Protein AF-0000000086104935 (afdb_homodimer)

Solvent-accessible surface area (backbone atoms only — not comparable to full-atom values): 13312 Å² total; per-residue (Å²): 123,93,67,77,77,69,62,81,73,52,67,46,75,47,78,47,65,64,97,54,37,31,38,45,37,36,41,38,52,37,90,74,51,63,62,85,78,49,85,54,65,69,54,50,42,50,52,50,51,52,48,52,53,51,46,66,76,32,63,91,64,67,61,69,48,72,58,96,59,34,38,38,44,56,42,76,42,78,32,84,62,35,86,78,58,85,46,72,59,91,92,43,73,38,44,61,44,61,42,31,36,39,37,37,38,32,56,52,80,72,76,131,124,93,68,77,77,70,64,81,74,52,66,44,76,48,77,48,64,64,98,51,37,32,37,43,37,36,42,40,51,36,91,74,51,62,63,86,79,48,85,54,63,71,55,51,41,51,51,52,51,53,47,50,53,52,46,66,76,32,63,93,65,66,60,69,49,71,58,96,59,33,38,38,43,55,43,77,42,80,32,86,61,33,84,79,57,84,46,72,58,90,92,41,73,38,44,60,43,61,42,32,36,38,35,38,39,32,55,52,79,73,75,130

Radius of gyration: 19.93 Å; Cα contacts (8 Å, |Δi|>4): 350; chains: 2; bounding box: 60×55×34 Å

pLDDT: mean 86.96, std 13.62, range [34.56, 98.56]

Sequence (224 aa):
MPIKPFTVPLPETRFFHTSKDIYKFKFHYGKNFKLENIENRDYISKEIEDSVRAVMENQENLHPFSTLHFVIFPYKSKWDSASRLKFKHGQKYLVPFPYVFTIYIESKSLMPMPIKPFTVPLPETR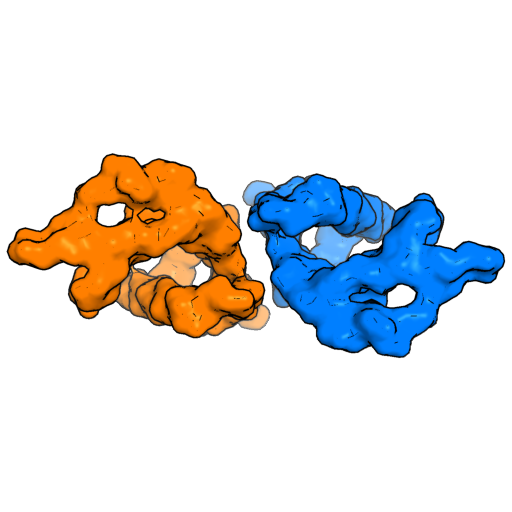FFHTSKDIYKFKFHYGKNFKLENIENRDYISKEIEDSVRAVMENQENLHPFSTLHFVIFPYKSKWDSASRLKFKHGQKYLVPFPYVFTIYIESKSLMP

Foldseek 3Di:
DPDPADPPPDWDWDWDDDPAEIAIEIEHEDPPDDCVPVPDSVVVRVQVVVVVVVCVVQVVPFDWDDDPFKIKHKDKDFDVCQVVDWDDDPPDTHRYDGIHMYIYIYTDPPDD/DPDPADPPPDWDWDWDDDPAEIAIEIEHEDPPDDCVPVPDSVVVRVQVVVVVVVCVVQVVPFDWDDDPFKIKHKDKAFDVCQVVDWDDDPPDTHRYDGIHMYIYIYTDPPDD

Structure (mmCIF, N/CA/C/O backbone):
data_AF-0000000086104935-model_v1
#
loop_
_entity.id
_entity.type
_entity.pdbx_description
1 polymer 'Uncharacterized protein'
#
loop_
_atom_site.group_PDB
_atom_site.id
_atom_site.type_symbol
_atom_site.label_atom_id
_atom_site.label_alt_id
_atom_site.label_comp_id
_atom_site.label_asym_id
_atom_site.label_entity_id
_atom_site.label_seq_id
_atom_site.pdbx_PDB_ins_code
_atom_site.Cartn_x
_atom_site.Cartn_y
_atom_site.Cartn_z
_atom_site.occupancy
_atom_site.B_iso_or_equiv
_atom_site.auth_seq_id
_atom_site.auth_comp_id
_atom_site.auth_asym_id
_atom_site.auth_atom_id
_atom_site.pdbx_PDB_model_num
ATOM 1 N N . MET A 1 1 ? 18.188 14.766 12.414 1 48.78 1 MET A N 1
ATOM 2 C CA . MET A 1 1 ? 18.297 15.625 11.242 1 48.78 1 MET A CA 1
ATOM 3 C C . MET A 1 1 ? 17.156 16.656 11.211 1 48.78 1 MET A C 1
ATOM 5 O O . MET A 1 1 ? 16.016 16.328 11.539 1 48.78 1 MET A O 1
ATOM 9 N N . PRO A 1 2 ? 17.594 17.875 11.484 1 50.84 2 PRO A N 1
ATOM 10 C CA . PRO A 1 2 ? 16.5 18.844 11.43 1 50.84 2 PRO A CA 1
ATOM 11 C C . PRO A 1 2 ? 15.719 18.781 10.117 1 50.84 2 PRO A C 1
ATOM 13 O O . PRO A 1 2 ? 16.312 18.875 9.039 1 50.84 2 PRO A O 1
ATOM 16 N N . ILE A 1 3 ? 14.703 18.094 10.023 1 67.5 3 ILE A N 1
ATOM 17 C CA . ILE A 1 3 ? 13.953 17.938 8.781 1 67.5 3 ILE A CA 1
ATOM 18 C C . ILE A 1 3 ? 13 19.109 8.602 1 67.5 3 ILE A C 1
ATOM 20 O O . ILE A 1 3 ? 12.344 19.531 9.555 1 67.5 3 ILE A O 1
ATOM 24 N N . LYS A 1 4 ? 13.312 20.062 7.586 1 78.62 4 LYS A N 1
ATOM 25 C CA . LYS A 1 4 ? 12.328 21.078 7.223 1 78.62 4 LYS A CA 1
ATOM 26 C C . LYS A 1 4 ? 10.906 20.547 7.355 1 78.62 4 LYS A C 1
ATOM 28 O O . LYS A 1 4 ? 10.641 19.391 7.035 1 78.62 4 LYS A O 1
ATOM 33 N N . PRO A 1 5 ? 10.125 21.438 7.895 1 81.12 5 PRO A N 1
ATOM 34 C CA . PRO A 1 5 ? 8.734 21 8.039 1 81.12 5 PRO A CA 1
ATOM 35 C C . PRO A 1 5 ? 8.102 20.594 6.715 1 81.12 5 PRO A C 1
ATOM 37 O O . PRO A 1 5 ? 8.398 21.188 5.676 1 81.12 5 PRO A O 1
ATOM 40 N N . PHE A 1 6 ? 7.242 19.656 6.809 1 83.25 6 PHE A N 1
ATOM 41 C CA . PHE A 1 6 ? 6.551 19.172 5.617 1 83.25 6 PHE A CA 1
ATOM 42 C C . PHE A 1 6 ? 5.465 20.156 5.191 1 83.25 6 PHE A C 1
ATOM 44 O O . PHE A 1 6 ? 4.941 20.906 6.02 1 83.25 6 PHE A O 1
ATOM 51 N N . THR A 1 7 ? 5.211 20.188 3.928 1 81.31 7 THR A N 1
ATOM 52 C CA . THR A 1 7 ? 4.18 21.062 3.387 1 81.31 7 THR A CA 1
ATOM 53 C C . THR A 1 7 ? 2.83 20.344 3.352 1 81.31 7 THR A C 1
ATOM 55 O O . THR A 1 7 ? 2.184 20.281 2.303 1 81.31 7 THR A O 1
ATOM 58 N N . VAL A 1 8 ? 2.371 19.734 4.332 1 80.31 8 VAL A N 1
ATOM 59 C CA . VAL A 1 8 ? 1.095 19.031 4.422 1 80.31 8 VAL A CA 1
ATOM 60 C C . VAL A 1 8 ? -0.044 19.984 4.07 1 80.31 8 VAL A C 1
ATOM 62 O O . VAL A 1 8 ? -0.076 21.125 4.543 1 80.31 8 VAL A O 1
ATOM 65 N N . PRO A 1 9 ? -0.917 19.594 3.152 1 81.75 9 PRO A N 1
ATOM 66 C CA . PRO A 1 9 ? -1.17 18.312 2.488 1 81.75 9 PRO A CA 1
ATOM 67 C C . PRO A 1 9 ? -0.779 18.328 1.013 1 81.75 9 PRO A C 1
ATOM 69 O O . PRO A 1 9 ? -1.495 17.766 0.176 1 81.75 9 PRO A O 1
ATOM 72 N N . LEU A 1 10 ? 0.194 19.031 0.681 1 86.44 10 LEU A N 1
ATOM 73 C CA . LEU A 1 10 ? 0.635 19.047 -0.709 1 86.44 10 LEU A CA 1
ATOM 74 C C . LEU A 1 10 ? 1.658 17.953 -0.966 1 86.44 10 LEU A C 1
ATOM 76 O O . LEU A 1 10 ? 2.549 17.719 -0.146 1 86.44 10 LEU A O 1
ATOM 80 N N . PRO A 1 11 ? 1.323 17.25 -2.105 1 90.94 11 PRO A N 1
ATOM 81 C CA . PRO A 1 11 ? 2.344 16.266 -2.441 1 90.94 11 PRO A CA 1
ATOM 82 C C . PRO A 1 11 ? 3.748 16.859 -2.514 1 90.94 11 PRO A C 1
ATOM 84 O O . PRO A 1 11 ? 3.912 18.016 -2.908 1 90.94 11 PRO A O 1
ATOM 87 N N . GLU A 1 12 ? 4.73 16.078 -2.078 1 93.19 12 GLU A N 1
ATOM 88 C CA . GLU A 1 12 ? 6.102 16.562 -2.107 1 93.19 12 GLU A CA 1
ATOM 89 C C . GLU A 1 12 ? 7.098 15.414 -2.227 1 93.19 12 GLU A C 1
ATOM 91 O O . GLU A 1 12 ? 6.77 14.266 -1.915 1 93.19 12 GLU A O 1
ATOM 96 N N . THR A 1 13 ? 8.234 15.758 -2.795 1 95.31 13 THR A N 1
ATOM 97 C CA . THR A 1 13 ? 9.383 14.859 -2.867 1 95.31 13 THR A CA 1
ATOM 98 C C . THR A 1 13 ? 10.516 15.352 -1.969 1 95.31 13 THR A C 1
ATOM 100 O O . THR A 1 13 ? 10.805 16.547 -1.931 1 95.31 13 THR A O 1
ATOM 103 N N . ARG A 1 14 ? 11.062 14.445 -1.157 1 94.19 14 ARG A N 1
ATOM 104 C CA . ARG A 1 14 ? 12.18 14.805 -0.289 1 94.19 14 ARG A CA 1
ATOM 105 C C . ARG A 1 14 ? 13.281 13.75 -0.34 1 94.19 14 ARG A C 1
ATOM 107 O O . ARG A 1 14 ? 13.008 12.578 -0.612 1 94.19 14 ARG A O 1
ATOM 114 N N . PHE A 1 15 ? 14.492 14.25 -0.056 1 93.44 15 PHE A N 1
ATOM 115 C CA . PHE A 1 15 ? 15.633 13.352 0.078 1 93.44 15 PHE A CA 1
ATOM 116 C C . PHE A 1 15 ? 16.078 13.266 1.531 1 93.44 15 PHE A C 1
ATOM 118 O O . PHE A 1 15 ? 16.172 14.281 2.221 1 93.44 15 PHE A O 1
ATOM 125 N N . PHE A 1 16 ? 16.25 12.047 1.983 1 93 16 PHE A N 1
ATOM 126 C CA . PHE A 1 16 ? 16.812 11.789 3.305 1 93 16 PHE A CA 1
ATOM 127 C C . PHE A 1 16 ? 18.109 11.008 3.197 1 93 16 PHE A C 1
ATOM 129 O O . PHE A 1 16 ? 18.297 10.211 2.271 1 93 16 PHE A O 1
ATOM 136 N N . HIS A 1 17 ? 18.953 11.305 4.039 1 90.88 17 HIS A N 1
ATOM 137 C CA . HIS A 1 17 ? 20.234 10.602 3.918 1 90.88 17 HIS A CA 1
ATOM 138 C C . HIS A 1 17 ? 20.688 10.039 5.262 1 90.88 17 HIS A C 1
ATOM 140 O O . HIS A 1 17 ? 20.312 10.562 6.316 1 90.88 17 HIS A O 1
ATOM 146 N N . THR A 1 18 ? 21.266 8.883 5.23 1 89.69 18 THR A N 1
ATOM 147 C CA . THR A 1 18 ? 22.047 8.367 6.348 1 89.69 18 THR A CA 1
ATOM 148 C C . THR A 1 18 ? 23.5 8.781 6.219 1 89.69 18 THR A C 1
ATOM 150 O O . THR A 1 18 ? 23.828 9.75 5.527 1 89.69 18 THR A O 1
ATOM 153 N N . SER A 1 19 ? 24.391 8.148 6.965 1 88.12 19 SER A N 1
ATOM 154 C CA . SER A 1 19 ? 25.812 8.43 6.871 1 88.12 19 SER A CA 1
ATOM 155 C C . SER A 1 19 ? 26.375 8.031 5.508 1 88.12 19 SER A C 1
ATOM 157 O O . SER A 1 19 ? 27.344 8.625 5.027 1 88.12 19 SER A O 1
ATOM 159 N N . LYS A 1 20 ? 25.734 7.137 4.844 1 91.38 20 LYS A N 1
ATOM 160 C CA . LYS A 1 20 ? 26.297 6.57 3.621 1 91.38 20 LYS A CA 1
ATOM 161 C C . LYS A 1 20 ? 25.312 6.672 2.461 1 91.38 20 LYS A C 1
ATOM 163 O O . LYS A 1 20 ? 25.719 6.906 1.318 1 91.38 20 LYS A O 1
ATOM 168 N N . ASP A 1 21 ? 24.047 6.633 2.732 1 94 21 ASP A N 1
ATOM 169 C CA . ASP A 1 21 ? 23.062 6.492 1.669 1 94 21 ASP A CA 1
ATOM 170 C C . ASP A 1 21 ? 22.141 7.703 1.617 1 94 21 ASP A C 1
ATOM 172 O O . ASP A 1 21 ? 21.953 8.398 2.619 1 94 21 ASP A O 1
ATOM 176 N N . ILE A 1 22 ? 21.672 7.941 0.388 1 94.88 22 ILE A N 1
ATOM 177 C CA . ILE A 1 22 ? 20.594 8.914 0.222 1 94.88 22 ILE A CA 1
ATOM 178 C C . ILE A 1 22 ? 19.328 8.211 -0.267 1 94.88 22 ILE A C 1
ATOM 180 O O . ILE A 1 22 ? 19.391 7.332 -1.127 1 94.88 22 ILE A O 1
ATOM 184 N N . TYR A 1 23 ? 18.219 8.625 0.351 1 96.19 23 TYR A N 1
ATOM 185 C CA . TYR A 1 23 ? 16.906 8.047 0.037 1 96.19 23 TYR A CA 1
ATOM 186 C C . TYR A 1 23 ? 15.977 9.094 -0.556 1 96.19 23 TYR A C 1
ATOM 188 O O . TYR A 1 23 ? 15.953 10.242 -0.1 1 96.19 23 TYR A O 1
ATOM 196 N N . LYS A 1 24 ? 15.25 8.695 -1.554 1 96.62 24 LYS A N 1
ATOM 197 C CA . LYS A 1 24 ? 14.219 9.531 -2.162 1 96.62 24 LYS A CA 1
ATOM 198 C C . LYS A 1 24 ? 12.828 9.117 -1.703 1 96.62 24 LYS A C 1
ATOM 200 O O . LYS A 1 24 ? 12.469 7.941 -1.785 1 96.62 24 LYS A O 1
ATOM 205 N N . PHE A 1 25 ? 12.086 10.156 -1.162 1 97.5 25 PHE A N 1
ATOM 206 C CA . PHE A 1 25 ? 10.719 9.914 -0.701 1 97.5 25 PHE A CA 1
ATOM 207 C C . PHE A 1 25 ? 9.734 10.82 -1.429 1 97.5 25 PHE A C 1
ATOM 209 O O . PHE A 1 25 ? 10.008 12 -1.634 1 97.5 25 PHE A O 1
ATOM 216 N N . LYS A 1 26 ? 8.609 10.203 -1.81 1 97.31 26 LYS A N 1
ATOM 217 C CA . LYS A 1 26 ? 7.441 10.945 -2.291 1 97.31 26 LYS A CA 1
ATOM 218 C C . LYS A 1 26 ? 6.277 10.828 -1.313 1 97.31 26 LYS A C 1
ATOM 220 O O . LYS A 1 26 ? 6.031 9.758 -0.752 1 97.31 26 LYS A O 1
ATOM 225 N N . PHE A 1 27 ? 5.582 11.984 -1.098 1 96.31 27 PHE A N 1
ATOM 226 C CA . PHE A 1 27 ? 4.48 12.039 -0.142 1 96.31 27 PHE A CA 1
ATOM 227 C C . PHE A 1 27 ? 3.176 12.406 -0.837 1 96.31 27 PHE A C 1
ATOM 229 O O . PHE A 1 27 ? 3.119 13.383 -1.581 1 96.31 27 PHE A O 1
ATOM 236 N N . HIS A 1 28 ? 2.143 11.578 -0.583 1 94.69 28 HIS A N 1
ATOM 237 C CA . HIS A 1 28 ? 0.791 11.828 -1.074 1 94.69 28 HIS A CA 1
ATOM 238 C C . HIS A 1 28 ? -0.22 11.82 0.068 1 94.69 28 HIS A C 1
ATOM 240 O O . HIS A 1 28 ? -0.227 10.906 0.894 1 94.69 28 HIS A O 1
ATOM 246 N N . TYR A 1 29 ? -1.003 12.82 0.067 1 90.25 29 TYR A N 1
ATOM 247 C CA . TYR A 1 29 ? -2.002 12.953 1.122 1 90.25 29 TYR A CA 1
ATOM 248 C C . TYR A 1 29 ? -3.398 12.656 0.59 1 90.25 29 TYR A C 1
ATOM 250 O O . TYR A 1 29 ? -3.744 13.062 -0.523 1 90.25 29 TYR A O 1
ATOM 258 N N . GLY A 1 30 ? -4.141 11.93 1.368 1 85 30 GLY A N 1
ATOM 259 C CA . GLY A 1 30 ? -5.5 11.578 0.991 1 85 30 GLY A CA 1
ATOM 260 C C . GLY A 1 30 ? -6.406 12.781 0.811 1 85 30 GLY A C 1
ATOM 261 O O . GLY A 1 30 ? -6.156 13.844 1.392 1 85 30 GLY A O 1
ATOM 262 N N . LYS A 1 31 ? -7.406 12.562 0.061 1 77.06 31 LYS A N 1
ATOM 263 C CA . LYS A 1 31 ? -8.344 13.641 -0.256 1 77.06 31 LYS A CA 1
ATOM 264 C C . LYS A 1 31 ? -9.016 14.172 1.005 1 77.06 31 LYS A C 1
ATOM 266 O O . LYS A 1 31 ? -9.359 15.352 1.078 1 77.06 31 LYS A O 1
ATOM 271 N N . ASN A 1 32 ? -9.086 13.297 1.972 1 70.69 32 ASN A N 1
ATOM 272 C CA . ASN A 1 32 ? -9.805 13.711 3.174 1 70.69 32 ASN A CA 1
ATOM 273 C C . ASN A 1 32 ? -8.852 14.273 4.23 1 70.69 32 ASN A C 1
ATOM 275 O O . ASN A 1 32 ? -9.227 14.406 5.395 1 70.69 32 ASN A O 1
ATOM 279 N N . PHE A 1 33 ? -7.672 14.461 3.686 1 72 33 PHE A N 1
ATOM 280 C CA . PHE A 1 33 ? -6.688 14.992 4.621 1 72 33 PHE A CA 1
ATOM 281 C C . PHE A 1 33 ? -7.055 16.406 5.059 1 72 33 PHE A C 1
ATOM 283 O O . PHE A 1 33 ? -7.18 17.297 4.227 1 72 33 PHE A O 1
ATOM 290 N N . LYS A 1 34 ? -7.695 16.578 6.266 1 66.88 34 LYS A N 1
ATOM 291 C CA . LYS A 1 34 ? -8.047 17.906 6.781 1 66.88 34 LYS A CA 1
ATOM 292 C C . LYS A 1 34 ? -7.078 18.328 7.883 1 66.88 34 LYS A C 1
ATOM 294 O O . LYS A 1 34 ? -6.949 17.656 8.898 1 66.88 34 LYS A O 1
ATOM 299 N N . LEU A 1 35 ? -6.32 19.359 7.621 1 64.69 35 LEU A N 1
ATOM 300 C CA . LEU A 1 35 ? -5.395 19.906 8.602 1 64.69 35 LEU A CA 1
ATOM 301 C C . LEU A 1 35 ? -6.145 20.656 9.695 1 64.69 35 LEU A C 1
ATOM 303 O O . LEU A 1 35 ? -5.621 20.828 10.805 1 64.69 35 LEU A O 1
ATOM 307 N N . GLU A 1 36 ? -7.34 21.109 9.297 1 61.47 36 GLU A N 1
ATOM 308 C CA . GLU A 1 36 ? -8.055 22 10.203 1 61.47 36 GLU A CA 1
ATOM 309 C C . GLU A 1 36 ? -8.258 21.344 11.57 1 61.47 36 GLU A C 1
ATOM 311 O O . GLU A 1 36 ? -8.344 22.031 12.586 1 61.47 36 GLU A O 1
ATOM 316 N N . ASN A 1 37 ? -8.289 20.078 11.484 1 58.62 37 ASN A N 1
ATOM 317 C CA . ASN A 1 37 ? -8.586 19.406 12.75 1 58.62 37 ASN A CA 1
ATOM 318 C C . ASN A 1 37 ? -7.309 19.078 13.523 1 58.62 37 ASN A C 1
ATOM 320 O O . ASN A 1 37 ? -7.367 18.484 14.602 1 58.62 37 ASN A O 1
ATOM 324 N N . ILE A 1 38 ? -6.27 19.5 12.891 1 59.03 38 ILE A N 1
ATOM 325 C CA . ILE A 1 38 ? -5.023 19.172 13.562 1 59.03 38 ILE A CA 1
ATOM 326 C C . ILE A 1 38 ? -4.469 20.406 14.266 1 59.03 38 ILE A C 1
ATOM 328 O O . ILE A 1 38 ? -4.109 21.391 13.617 1 59.03 38 ILE A O 1
ATOM 332 N N . GLU A 1 39 ? -4.734 20.516 15.469 1 60.59 39 GLU A N 1
ATOM 333 C CA . GLU A 1 39 ? -4.359 21.656 16.297 1 60.59 39 GLU A CA 1
ATOM 334 C C . GLU A 1 39 ? -2.857 21.922 16.234 1 60.59 39 GLU A C 1
ATOM 336 O O . GLU A 1 39 ? -2.422 23.078 16.219 1 60.59 39 GLU A O 1
ATOM 341 N N . ASN A 1 40 ? -2.066 20.828 16.234 1 65.81 40 ASN A N 1
ATOM 342 C CA . ASN A 1 40 ? -0.631 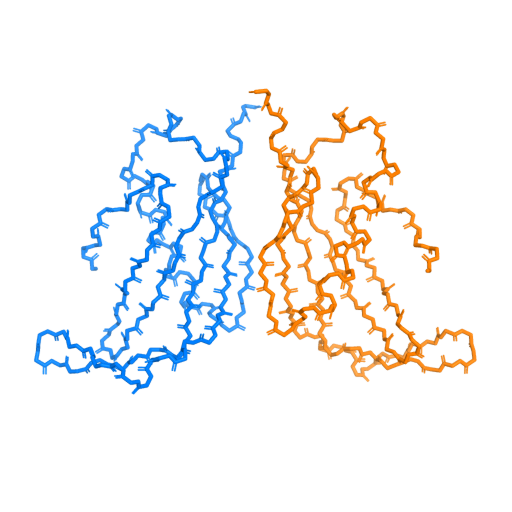21.047 16.391 1 65.81 40 ASN A CA 1
ATOM 343 C C . ASN A 1 40 ? 0.154 20.5 15.203 1 65.81 40 ASN A C 1
ATOM 345 O O . ASN A 1 40 ? 0.418 19.297 15.125 1 65.81 40 ASN A O 1
ATOM 349 N N . ARG A 1 41 ? 0.444 21.312 14.234 1 68.62 41 ARG A N 1
ATOM 350 C CA . ARG A 1 41 ? 1.181 21 13.023 1 68.62 41 ARG A CA 1
ATOM 351 C C . ARG A 1 41 ? 2.531 20.375 13.352 1 68.62 41 ARG A C 1
ATOM 353 O O . ARG A 1 41 ? 3.012 19.5 12.617 1 68.62 41 ARG A O 1
ATOM 360 N N . ASP A 1 42 ? 3.131 20.812 14.508 1 76.06 42 ASP A N 1
ATOM 361 C CA . ASP A 1 42 ? 4.426 20.266 14.891 1 76.06 42 ASP A CA 1
ATOM 362 C C . ASP A 1 42 ? 4.332 18.766 15.156 1 76.06 42 ASP A C 1
ATOM 364 O O . ASP A 1 42 ? 5.266 18.016 14.859 1 76.06 42 ASP A O 1
ATOM 368 N N . TYR A 1 43 ? 3.207 18.438 15.508 1 79.94 43 TYR A N 1
ATOM 369 C CA . TYR A 1 43 ? 3.025 17.016 15.805 1 79.94 43 TYR A CA 1
ATOM 370 C C . TYR A 1 43 ? 2.895 16.203 14.531 1 79.94 43 TYR A C 1
ATOM 372 O O . TYR A 1 43 ? 3.391 15.078 14.453 1 79.94 43 TYR A O 1
ATOM 380 N N . ILE A 1 44 ? 2.434 16.828 13.547 1 83.88 44 ILE A N 1
ATOM 381 C CA . ILE A 1 44 ? 2.227 16.141 12.281 1 83.88 44 ILE A CA 1
ATOM 382 C C . ILE A 1 44 ? 3.574 15.859 11.617 1 83.88 44 ILE A C 1
ATOM 384 O O . ILE A 1 44 ? 3.807 14.758 11.109 1 83.88 44 ILE A O 1
ATOM 388 N N . SER A 1 45 ? 4.379 16.859 11.695 1 86.06 45 SER A N 1
ATOM 389 C CA . SER A 1 45 ? 5.707 16.703 11.109 1 86.06 45 SER A CA 1
ATOM 390 C C . SER A 1 45 ? 6.477 15.57 11.781 1 86.06 45 SER A C 1
ATOM 392 O O . SER A 1 45 ? 7.16 14.789 11.117 1 86.06 45 SER A O 1
ATOM 394 N N . LYS A 1 46 ? 6.332 15.555 13.039 1 90 46 LYS A N 1
ATOM 395 C CA . LYS A 1 46 ? 7.016 14.5 13.789 1 90 46 LYS A CA 1
ATOM 396 C C . LYS A 1 46 ? 6.469 13.125 13.43 1 90 46 LYS A C 1
ATOM 398 O O . LYS A 1 46 ? 7.23 12.164 13.281 1 90 46 LYS A O 1
ATOM 403 N N . GLU A 1 47 ? 5.188 13.031 13.234 1 91.62 47 GLU A N 1
ATOM 404 C CA . GLU A 1 47 ? 4.566 11.766 12.844 1 91.62 47 GLU A CA 1
ATOM 405 C C . GLU A 1 47 ? 5.062 11.297 11.484 1 91.62 47 GLU A C 1
ATOM 407 O O . GLU A 1 47 ? 5.332 10.109 11.289 1 91.62 47 GLU A O 1
ATOM 412 N N . ILE A 1 48 ? 5.16 12.234 10.648 1 91.88 48 ILE A N 1
ATOM 413 C CA . ILE A 1 48 ? 5.598 11.906 9.297 1 91.88 48 ILE A CA 1
ATOM 414 C C . ILE A 1 48 ? 7.07 11.508 9.312 1 91.88 48 ILE A C 1
ATOM 416 O O . ILE A 1 48 ? 7.465 10.523 8.68 1 91.88 48 ILE A O 1
ATOM 420 N N . GLU A 1 49 ? 7.848 12.18 10.047 1 92.5 49 GLU A N 1
ATOM 421 C CA . GLU A 1 49 ? 9.266 11.844 10.188 1 92.5 49 GLU A CA 1
ATOM 422 C C . GLU A 1 49 ? 9.438 10.43 10.75 1 92.5 49 GLU A C 1
ATOM 424 O O . GLU A 1 49 ? 10.242 9.648 10.227 1 92.5 49 GLU A O 1
ATOM 429 N N . ASP A 1 50 ? 8.711 10.203 11.758 1 94.5 50 ASP A N 1
ATOM 430 C CA . ASP A 1 50 ? 8.773 8.867 12.352 1 94.5 50 ASP A CA 1
ATOM 431 C C . ASP A 1 50 ? 8.352 7.801 11.344 1 94.5 50 ASP A C 1
ATOM 433 O O . ASP A 1 50 ? 8.875 6.688 11.352 1 94.5 50 ASP A O 1
ATOM 437 N N . SER A 1 51 ? 7.383 8.156 10.57 1 96.38 51 SER A N 1
ATOM 438 C CA . SER A 1 51 ? 6.914 7.219 9.555 1 96.38 51 SER A CA 1
ATOM 439 C C . SER A 1 51 ? 7.992 6.945 8.516 1 96.38 51 SER A C 1
ATOM 441 O O . SER A 1 51 ? 8.156 5.809 8.062 1 96.38 51 SER A O 1
ATOM 443 N N . VAL A 1 52 ? 8.758 7.949 8.133 1 96.25 52 VAL A N 1
ATOM 444 C CA . VAL A 1 52 ? 9.867 7.789 7.199 1 96.25 52 VAL A CA 1
ATOM 445 C C . VAL A 1 52 ? 10.891 6.816 7.773 1 96.25 52 VAL A C 1
ATOM 447 O O . VAL A 1 52 ? 11.344 5.898 7.078 1 96.25 52 VAL A O 1
ATOM 450 N N . ARG A 1 53 ? 11.211 6.945 9.031 1 95.19 53 ARG A N 1
ATOM 451 C CA . ARG A 1 53 ? 12.172 6.062 9.688 1 95.19 53 ARG A CA 1
ATOM 452 C C . ARG A 1 53 ? 11.664 4.625 9.711 1 95.19 53 ARG A C 1
ATOM 454 O O . ARG A 1 53 ? 12.422 3.686 9.453 1 95.19 53 ARG A O 1
ATOM 461 N N . ALA A 1 54 ? 10.398 4.52 10 1 97 54 ALA A N 1
ATOM 462 C CA . ALA A 1 54 ? 9.797 3.186 10.047 1 97 54 ALA A CA 1
ATOM 463 C C . ALA A 1 54 ? 9.844 2.514 8.68 1 97 54 ALA A C 1
ATOM 465 O O . ALA A 1 54 ? 10.141 1.32 8.578 1 97 54 ALA A O 1
ATOM 466 N N . VAL A 1 55 ? 9.586 3.258 7.672 1 97.62 55 VAL A N 1
ATOM 467 C CA . VAL A 1 55 ? 9.586 2.725 6.312 1 97.62 55 VAL A CA 1
ATOM 468 C C . VAL A 1 55 ? 11 2.293 5.93 1 97.62 55 VAL A C 1
ATOM 470 O O . VAL A 1 55 ? 11.195 1.202 5.387 1 97.62 55 VAL A O 1
ATOM 473 N N . MET A 1 56 ? 11.969 3.07 6.219 1 95.31 56 MET A N 1
ATOM 474 C CA . MET A 1 56 ? 13.359 2.752 5.898 1 95.31 56 MET A CA 1
ATOM 475 C C . MET A 1 56 ? 13.812 1.497 6.633 1 95.31 56 MET A C 1
ATOM 477 O O . MET A 1 56 ? 14.5 0.648 6.062 1 95.31 56 MET A O 1
ATOM 481 N N . GLU A 1 57 ? 13.375 1.356 7.84 1 94.62 57 GLU A N 1
ATOM 482 C CA . GLU A 1 57 ? 13.781 0.216 8.656 1 94.62 57 GLU A CA 1
ATOM 483 C C . GLU A 1 57 ? 13.117 -1.07 8.172 1 94.62 57 GLU A C 1
ATOM 485 O O . GLU A 1 57 ? 13.648 -2.164 8.367 1 94.62 57 GLU A O 1
ATOM 490 N N . ASN A 1 58 ? 11.961 -0.885 7.555 1 95.88 58 ASN A N 1
ATOM 491 C CA . ASN A 1 58 ? 11.188 -2.055 7.152 1 95.88 58 ASN A CA 1
ATOM 492 C C . ASN A 1 58 ? 11.07 -2.156 5.637 1 95.88 58 ASN A C 1
ATOM 494 O O . ASN A 1 58 ? 10.078 -2.68 5.117 1 95.88 58 ASN A O 1
ATOM 498 N N . GLN A 1 59 ? 12 -1.684 4.945 1 95.12 59 GLN A N 1
ATOM 499 C CA . GLN A 1 59 ? 11.906 -1.49 3.502 1 95.12 59 GLN A CA 1
ATOM 500 C C . GLN A 1 59 ? 11.742 -2.822 2.777 1 95.12 59 GLN A C 1
ATOM 502 O O . GLN A 1 59 ? 11.227 -2.865 1.656 1 95.12 59 GLN A O 1
ATOM 507 N N . GLU A 1 60 ? 12.094 -3.936 3.383 1 93.75 60 GLU A N 1
ATOM 508 C CA . GLU A 1 60 ? 12 -5.238 2.727 1 93.75 60 GLU A CA 1
ATOM 509 C C . GLU A 1 60 ? 10.617 -5.852 2.908 1 93.75 60 GLU A C 1
ATOM 511 O O . GLU A 1 60 ? 10.297 -6.859 2.277 1 93.75 60 GLU A O 1
ATOM 516 N N . ASN A 1 61 ? 9.867 -5.266 3.822 1 94.31 61 ASN A N 1
ATOM 517 C CA . ASN A 1 61 ? 8.531 -5.758 4.133 1 94.31 61 ASN A CA 1
ATOM 518 C C . ASN A 1 61 ? 7.566 -4.617 4.449 1 94.31 61 ASN A C 1
ATOM 520 O O . ASN A 1 61 ? 7.148 -4.453 5.594 1 94.31 61 ASN A O 1
ATOM 524 N N . LEU A 1 62 ? 7.219 -3.979 3.391 1 96.69 62 LEU A N 1
ATOM 525 C CA . LEU A 1 62 ? 6.371 -2.805 3.584 1 96.69 62 LEU A CA 1
ATOM 526 C C . LEU A 1 62 ? 4.914 -3.213 3.785 1 96.69 62 LEU A C 1
ATOM 528 O O . LEU A 1 62 ? 4.395 -4.051 3.047 1 96.69 62 LEU A O 1
ATOM 532 N N . HIS A 1 63 ? 4.266 -2.686 4.742 1 96.56 63 HIS A N 1
ATOM 533 C CA . HIS A 1 63 ? 2.852 -2.832 5.059 1 96.56 63 HIS A CA 1
ATOM 534 C C . HIS A 1 63 ? 2.287 -1.548 5.66 1 96.56 63 HIS A C 1
ATOM 536 O O . HIS A 1 63 ? 3.037 -0.712 6.164 1 96.56 63 HIS A O 1
ATOM 542 N N . PRO A 1 64 ? 1.002 -1.395 5.543 1 96.69 64 PRO A N 1
ATOM 543 C CA . PRO A 1 64 ? 0.438 -0.196 6.168 1 96.69 64 PRO A CA 1
ATOM 544 C C . PRO A 1 64 ? 0.633 -0.173 7.68 1 96.69 64 PRO A C 1
ATOM 546 O O . PRO A 1 64 ? 0.707 -1.23 8.312 1 96.69 64 PRO A O 1
ATOM 549 N N . PHE A 1 65 ? 0.712 1.034 8.227 1 96.69 65 PHE A N 1
ATOM 550 C CA . PHE A 1 65 ? 0.75 1.196 9.672 1 96.69 65 PHE A CA 1
ATOM 551 C C . PHE A 1 65 ? 0.089 2.506 10.086 1 96.69 65 PHE A C 1
ATOM 553 O O . PHE A 1 65 ? -0.182 3.365 9.25 1 96.69 65 PHE A O 1
ATOM 560 N N . SER A 1 66 ? -0.188 2.572 11.43 1 93.56 66 SER A N 1
ATOM 561 C CA . SER A 1 66 ? -0.914 3.746 11.906 1 93.56 66 SER A CA 1
ATOM 562 C C . SER A 1 66 ? -0.039 4.613 12.805 1 93.56 66 SER A C 1
ATOM 564 O O . SER A 1 66 ? 0.868 4.109 13.469 1 93.56 66 SER A O 1
ATOM 566 N N . THR A 1 67 ? -0.194 5.855 12.688 1 92.88 67 THR A N 1
ATOM 567 C CA . THR A 1 67 ? 0.269 6.812 13.688 1 92.88 67 THR A CA 1
ATOM 568 C C . THR A 1 67 ? -0.893 7.305 14.547 1 92.88 67 THR A C 1
ATOM 570 O O . THR A 1 67 ? -1.964 6.691 14.555 1 92.88 67 THR A O 1
ATOM 573 N N . LEU A 1 68 ? -0.665 8.281 15.359 1 88.31 68 LEU A N 1
ATOM 574 C CA . LEU A 1 68 ? -1.744 8.82 16.188 1 88.31 68 LEU A CA 1
ATOM 575 C C . LEU A 1 68 ? -2.877 9.359 15.312 1 88.31 68 LEU A C 1
ATOM 577 O O . LEU A 1 68 ? -4.047 9.062 15.562 1 88.31 68 LEU A O 1
ATOM 581 N N . HIS A 1 69 ? -2.617 10.008 14.133 1 87.62 69 HIS A N 1
ATOM 582 C CA . HIS A 1 69 ? -3.645 10.719 13.383 1 87.62 69 HIS A CA 1
ATOM 583 C C . HIS A 1 69 ? -3.768 10.172 11.969 1 87.62 69 HIS A C 1
ATOM 585 O O . HIS A 1 69 ? -4.707 10.508 11.242 1 87.62 69 HIS A O 1
ATOM 591 N N . PHE A 1 70 ? -2.77 9.211 11.594 1 89.56 70 PHE A N 1
ATOM 592 C CA . PHE A 1 70 ? -2.748 8.852 10.188 1 89.56 70 PHE A CA 1
ATOM 593 C C . PHE A 1 70 ? -2.633 7.34 10.016 1 89.56 70 PHE A C 1
ATOM 595 O O . PHE A 1 70 ? -2.166 6.645 10.914 1 89.56 70 PHE A O 1
ATOM 602 N N . VAL A 1 71 ? -3.096 6.926 8.875 1 92.94 71 VAL A N 1
ATOM 603 C CA . VAL A 1 71 ? -2.729 5.629 8.32 1 92.94 71 VAL A CA 1
ATOM 604 C C . VAL A 1 71 ? -1.741 5.812 7.176 1 92.94 71 VAL A C 1
ATOM 606 O O . VAL A 1 71 ? -1.984 6.605 6.262 1 92.94 71 VAL A O 1
ATOM 609 N N . ILE A 1 72 ? -0.664 5.102 7.258 1 96.12 72 ILE A N 1
ATOM 610 C CA . ILE A 1 72 ? 0.434 5.25 6.309 1 96.12 72 ILE A CA 1
ATOM 611 C C . ILE A 1 72 ? 0.487 4.031 5.391 1 96.12 72 ILE A C 1
ATOM 613 O O . ILE A 1 72 ? 0.516 2.893 5.859 1 96.12 72 ILE A O 1
ATOM 617 N N . PHE A 1 73 ? 0.507 4.246 4.07 1 98 73 PHE A N 1
ATOM 618 C CA . PHE A 1 73 ? 0.654 3.203 3.059 1 98 73 PHE A CA 1
ATOM 619 C C . PHE A 1 73 ? 1.945 3.391 2.271 1 98 73 PHE A C 1
ATOM 621 O O . PHE A 1 73 ? 1.979 4.141 1.293 1 98 73 PHE A O 1
ATOM 628 N N . PRO A 1 74 ? 2.936 2.662 2.594 1 98.56 74 PRO A N 1
ATOM 629 C CA . PRO A 1 74 ? 4.223 2.828 1.918 1 98.56 74 PRO A CA 1
ATOM 630 C C . PRO A 1 74 ? 4.391 1.889 0.725 1 98.56 74 PRO A C 1
ATOM 632 O O . PRO A 1 74 ? 3.939 0.741 0.771 1 98.56 74 PRO A O 1
ATOM 635 N N . TYR A 1 75 ? 5.023 2.404 -0.247 1 98.31 75 TYR A N 1
ATOM 636 C CA . TYR A 1 75 ? 5.395 1.645 -1.436 1 98.31 75 TYR A CA 1
ATOM 637 C C . TYR A 1 75 ? 6.852 1.888 -1.808 1 98.31 75 TYR A C 1
ATOM 639 O O . TYR A 1 75 ? 7.465 2.855 -1.348 1 98.31 75 TYR A O 1
ATOM 647 N N . LYS A 1 76 ? 7.348 0.963 -2.533 1 97.12 76 LYS A N 1
ATOM 648 C CA . LYS A 1 76 ? 8.734 1.008 -2.986 1 97.12 76 LYS A CA 1
ATOM 649 C C . LYS A 1 76 ? 8.836 0.682 -4.473 1 97.12 76 LYS A C 1
ATOM 651 O O . LYS A 1 76 ? 8.25 -0.298 -4.941 1 97.12 76 LYS A O 1
ATOM 656 N N . SER A 1 77 ? 9.516 1.532 -5.246 1 95.94 77 SER A N 1
ATOM 657 C CA . SER A 1 77 ? 9.727 1.3 -6.668 1 95.94 77 SER A CA 1
ATOM 658 C C . SER A 1 77 ? 11.164 1.602 -7.07 1 95.94 77 SER A C 1
ATOM 660 O O . SER A 1 77 ? 11.875 2.324 -6.367 1 95.94 77 SER A O 1
ATOM 662 N N . LYS A 1 78 ? 11.57 1.047 -8.148 1 95.88 78 LYS A N 1
ATOM 663 C CA . LYS A 1 78 ? 12.938 1.262 -8.617 1 95.88 78 LYS A CA 1
ATOM 664 C C . LYS A 1 78 ? 13.188 2.732 -8.938 1 95.88 78 LYS A C 1
ATOM 666 O O . LYS A 1 78 ? 12.32 3.396 -9.523 1 95.88 78 LYS A O 1
ATOM 671 N N . TRP A 1 79 ? 14.32 3.201 -8.562 1 96.5 79 TRP A N 1
ATOM 672 C CA . TRP A 1 79 ? 14.805 4.527 -8.922 1 96.5 79 TRP A CA 1
ATOM 673 C C . TRP A 1 79 ? 15.742 4.453 -10.125 1 96.5 79 TRP A C 1
ATOM 675 O O . TRP A 1 79 ? 16.953 4.34 -9.969 1 96.5 79 TRP A O 1
ATOM 685 N N . ASP A 1 80 ? 15.297 4.633 -11.352 1 93.62 80 ASP A N 1
ATOM 686 C CA . ASP A 1 80 ? 16.016 4.328 -12.586 1 93.62 80 ASP A CA 1
ATOM 687 C C . ASP A 1 80 ? 17.188 5.285 -12.789 1 93.62 80 ASP A C 1
ATOM 689 O O . ASP A 1 80 ? 18.234 4.891 -13.312 1 93.62 80 ASP A O 1
ATOM 693 N N . SER A 1 81 ? 16.984 6.445 -12.359 1 93.5 81 SER A N 1
ATOM 694 C CA . SER A 1 81 ? 18.016 7.441 -12.648 1 93.5 81 SER A CA 1
ATOM 695 C C . SER A 1 81 ? 19.047 7.516 -11.523 1 93.5 81 SER A C 1
ATOM 697 O O . SER A 1 81 ? 19.969 8.328 -11.57 1 93.5 81 SER A O 1
ATOM 699 N N . ALA A 1 82 ? 18.906 6.652 -10.547 1 93.75 82 ALA A N 1
ATOM 700 C CA . ALA A 1 82 ? 19.703 6.766 -9.336 1 93.75 82 ALA A CA 1
ATOM 701 C C . ALA A 1 82 ? 21.203 6.68 -9.664 1 93.75 82 ALA A C 1
ATOM 703 O O . ALA A 1 82 ? 22 7.461 -9.148 1 93.75 82 ALA A O 1
ATOM 704 N N . SER A 1 83 ? 21.516 5.785 -10.57 1 89 83 SER A N 1
ATOM 705 C CA . SER A 1 83 ? 22.938 5.512 -10.844 1 89 83 SER A CA 1
ATOM 706 C C . SER A 1 83 ? 23.578 6.656 -11.617 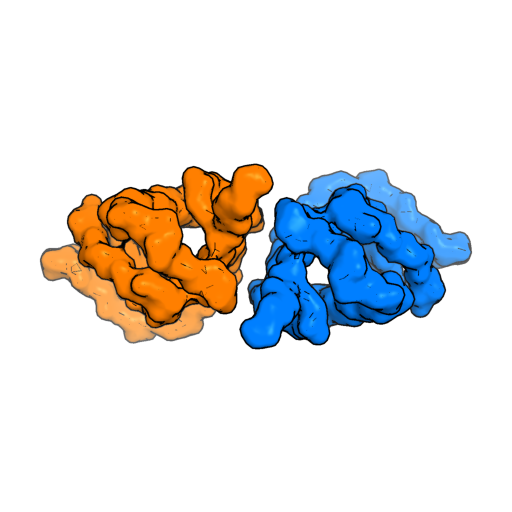1 89 83 SER A C 1
ATOM 708 O O . SER A 1 83 ? 24.797 6.754 -11.695 1 89 83 SER A O 1
ATOM 710 N N . ARG A 1 84 ? 22.797 7.496 -12.18 1 93.38 84 ARG A N 1
ATOM 711 C CA . ARG A 1 84 ? 23.312 8.594 -12.992 1 93.38 84 ARG A CA 1
ATOM 712 C C . ARG A 1 84 ? 23.453 9.867 -12.164 1 93.38 84 ARG A C 1
ATOM 714 O O . ARG A 1 84 ? 23.953 10.883 -12.656 1 93.38 84 ARG A O 1
ATOM 721 N N . LEU A 1 85 ? 22.984 9.867 -10.969 1 91.25 85 LEU A N 1
ATOM 722 C CA . LEU A 1 85 ? 22.984 11.07 -10.133 1 91.25 85 LEU A CA 1
ATOM 723 C C . LEU A 1 85 ? 24.062 10.984 -9.062 1 91.25 85 LEU A C 1
ATOM 725 O O . LEU A 1 85 ? 24.422 9.891 -8.625 1 91.25 85 LEU A O 1
ATOM 729 N N . LYS A 1 86 ? 24.672 12.156 -8.852 1 91.81 86 LYS A N 1
ATOM 730 C CA . LYS A 1 86 ? 25.641 12.273 -7.77 1 91.81 86 LYS A CA 1
ATOM 731 C C . LYS A 1 86 ? 25.125 13.18 -6.656 1 91.81 86 LYS A C 1
ATOM 733 O O . LYS A 1 86 ? 24.516 14.227 -6.926 1 91.81 86 LYS A O 1
ATOM 738 N N . PHE A 1 87 ? 25.281 12.594 -5.441 1 91.69 87 PHE A N 1
ATOM 739 C CA . PHE A 1 87 ? 24.828 13.359 -4.285 1 91.69 87 PHE A CA 1
ATOM 740 C C . PHE A 1 87 ? 25.984 13.586 -3.307 1 91.69 87 PHE A C 1
ATOM 742 O O . PHE A 1 87 ? 26.797 12.688 -3.078 1 91.69 87 PHE A O 1
ATOM 749 N N . LYS A 1 88 ? 26.016 14.812 -2.842 1 90.75 88 LYS A N 1
ATOM 750 C CA . LYS A 1 88 ? 27.047 15.172 -1.876 1 90.75 88 LYS A CA 1
ATOM 751 C C . LYS A 1 88 ? 26.453 15.82 -0.636 1 90.75 88 LYS A C 1
ATOM 753 O O . LYS A 1 88 ? 25.453 16.547 -0.733 1 90.75 88 LYS A O 1
ATOM 758 N N . HIS A 1 89 ? 26.875 15.406 0.506 1 88.31 89 HIS A N 1
ATOM 759 C CA . HIS A 1 89 ? 26.609 16.094 1.768 1 88.31 89 HIS A CA 1
ATOM 760 C C . HIS A 1 89 ? 27.906 16.484 2.461 1 88.31 89 HIS A C 1
ATOM 762 O O . HIS A 1 89 ? 28.625 15.625 2.969 1 88.31 89 HIS A O 1
ATOM 768 N N . GLY A 1 90 ? 28.156 17.812 2.557 1 88.06 90 GLY A N 1
ATOM 769 C CA . GLY A 1 90 ? 29.469 18.25 2.99 1 88.06 90 GLY A CA 1
ATOM 770 C C . GLY A 1 90 ? 30.578 17.781 2.076 1 88.06 90 GLY A C 1
ATOM 771 O O . GLY A 1 90 ? 30.562 18.047 0.873 1 88.06 90 GLY A O 1
ATOM 772 N N . GLN A 1 91 ? 31.547 17 2.648 1 89.5 91 GLN A N 1
ATOM 773 C CA . GLN A 1 91 ? 32.719 16.531 1.897 1 89.5 91 GLN A CA 1
ATOM 774 C C . GLN A 1 91 ? 32.531 15.07 1.503 1 89.5 91 GLN A C 1
ATOM 776 O O . GLN A 1 91 ? 33.406 14.508 0.83 1 89.5 91 GLN A O 1
ATOM 781 N N . LYS A 1 92 ? 31.453 14.562 1.869 1 91.81 92 LYS A N 1
ATOM 782 C CA . LYS A 1 92 ? 31.25 13.133 1.641 1 91.81 92 LYS A CA 1
ATOM 783 C C . LYS A 1 92 ? 30.234 12.891 0.534 1 91.81 92 LYS A C 1
ATOM 785 O O . LYS A 1 92 ? 29.203 13.555 0.475 1 91.81 92 LYS A O 1
ATOM 790 N N . TYR A 1 93 ? 30.609 12.016 -0.37 1 93.12 93 TYR A N 1
ATOM 791 C CA . TYR A 1 93 ? 29.672 11.57 -1.396 1 93.12 93 TYR A CA 1
ATOM 792 C C . TYR A 1 93 ? 28.75 10.484 -0.856 1 93.12 93 TYR A C 1
ATOM 794 O O . TYR A 1 93 ? 29.188 9.602 -0.113 1 93.12 93 TYR A O 1
ATOM 802 N N . LEU A 1 94 ? 27.453 10.617 -1.199 1 94.12 94 LEU A N 1
ATOM 803 C CA . LEU A 1 94 ? 26.453 9.656 -0.757 1 94.12 94 LEU A CA 1
ATOM 804 C C . LEU A 1 94 ? 26.047 8.727 -1.899 1 94.12 94 LEU A C 1
ATOM 806 O O . LEU A 1 94 ? 26.109 9.117 -3.068 1 94.12 94 LEU A O 1
ATOM 810 N N . VAL A 1 95 ? 25.703 7.555 -1.56 1 94.81 95 VAL A N 1
ATOM 811 C CA . VAL A 1 95 ? 25.266 6.555 -2.529 1 94.81 95 VAL A CA 1
ATOM 812 C C . VAL A 1 95 ? 23.75 6.547 -2.619 1 94.81 95 VAL A C 1
ATOM 814 O O . VAL A 1 95 ? 23.062 6.359 -1.611 1 94.81 95 VAL A O 1
ATOM 817 N N . PRO A 1 96 ? 23.203 6.73 -3.805 1 96 96 PRO A N 1
ATOM 818 C CA . PRO A 1 96 ? 21.734 6.684 -3.936 1 96 96 PRO A CA 1
ATOM 819 C C . PRO A 1 96 ? 21.172 5.289 -3.697 1 96 96 PRO A C 1
ATOM 821 O O . PRO A 1 96 ? 21.688 4.305 -4.234 1 96 96 PRO A O 1
ATOM 824 N N . PHE A 1 97 ? 20.234 5.219 -2.744 1 96.06 97 PHE A N 1
ATOM 825 C CA . PHE A 1 97 ? 19.438 4 -2.631 1 96.06 97 PHE A CA 1
ATOM 826 C C . PHE A 1 97 ? 18.719 3.697 -3.941 1 96.06 97 PHE A C 1
ATOM 828 O O . PHE A 1 97 ? 18.188 4.602 -4.586 1 96.06 97 PHE A O 1
ATOM 835 N N . PRO A 1 98 ? 18.672 2.488 -4.352 1 95.94 98 PRO A N 1
ATOM 836 C CA . PRO A 1 98 ? 18.219 2.191 -5.711 1 95.94 98 PRO A CA 1
ATOM 837 C C . PRO A 1 98 ? 16.703 2.182 -5.836 1 95.94 98 PRO A C 1
ATOM 839 O O . PRO A 1 98 ? 16.156 1.887 -6.906 1 95.94 98 PRO A O 1
ATOM 842 N N . TYR A 1 99 ? 16 2.561 -4.816 1 97.38 99 TYR A N 1
ATOM 843 C CA . TYR A 1 99 ? 14.539 2.592 -4.855 1 97.38 99 TYR A CA 1
ATOM 844 C C . TYR A 1 99 ? 14.008 3.92 -4.328 1 97.38 99 TYR A C 1
ATOM 846 O O . TYR A 1 99 ? 14.688 4.602 -3.557 1 97.38 99 TYR A O 1
ATOM 854 N N . VAL A 1 100 ? 12.836 4.258 -4.816 1 97.81 100 VAL A N 1
ATOM 855 C CA . VAL A 1 100 ? 12.062 5.391 -4.312 1 97.81 100 VAL A CA 1
ATOM 856 C C . VAL A 1 100 ? 10.938 4.895 -3.41 1 97.81 100 VAL A C 1
ATOM 858 O O . VAL A 1 100 ? 10.25 3.924 -3.74 1 97.81 100 VAL A O 1
ATOM 861 N N . PHE A 1 101 ? 10.82 5.551 -2.256 1 98.12 101 PHE A N 1
ATOM 862 C CA . PHE A 1 101 ? 9.688 5.258 -1.393 1 98.12 101 PHE A CA 1
ATOM 863 C C . PHE A 1 101 ? 8.555 6.254 -1.625 1 98.12 101 PHE A C 1
ATOM 865 O O . PHE A 1 101 ? 8.789 7.465 -1.662 1 98.12 101 PHE A O 1
ATOM 872 N N . THR A 1 102 ? 7.363 5.762 -1.87 1 98.12 102 THR A N 1
ATOM 873 C CA . THR A 1 102 ? 6.168 6.598 -1.967 1 98.12 102 THR A CA 1
ATOM 874 C C . THR A 1 102 ? 5.227 6.328 -0.797 1 98.12 102 THR A C 1
ATOM 876 O O . THR A 1 102 ? 4.781 5.195 -0.596 1 98.12 102 THR A O 1
ATOM 879 N N . ILE A 1 103 ? 4.926 7.395 -0.058 1 97.62 103 ILE A N 1
ATOM 880 C CA . ILE A 1 103 ? 4.105 7.258 1.139 1 97.62 103 ILE A CA 1
ATOM 881 C C . ILE A 1 103 ? 2.744 7.91 0.907 1 97.62 103 ILE A C 1
ATOM 883 O O . ILE A 1 103 ? 2.666 9.109 0.618 1 97.62 103 ILE A O 1
ATOM 887 N N . TYR A 1 104 ? 1.724 7.109 0.968 1 96.19 104 TYR A N 1
ATOM 888 C CA . TYR A 1 104 ? 0.359 7.625 0.97 1 96.19 104 TYR A CA 1
ATOM 889 C C . TYR A 1 104 ? -0.159 7.789 2.393 1 96.19 104 TYR A C 1
ATOM 891 O O . TYR A 1 104 ? -0.175 6.832 3.17 1 96.19 104 TYR A O 1
ATOM 899 N N . ILE A 1 105 ? -0.644 9.016 2.691 1 92.94 105 ILE A N 1
ATOM 900 C CA . ILE A 1 105 ? -1.025 9.359 4.059 1 92.94 105 ILE A CA 1
ATOM 901 C C . ILE A 1 105 ? -2.523 9.656 4.117 1 92.94 105 ILE A C 1
ATOM 903 O O . ILE A 1 105 ? -3.01 10.562 3.443 1 92.94 105 ILE A O 1
ATOM 907 N N . GLU A 1 106 ? -3.229 8.844 4.898 1 88.88 106 GLU A N 1
ATOM 908 C CA . GLU A 1 106 ? -4.664 9.016 5.098 1 88.88 106 GLU A CA 1
ATOM 909 C C . GLU A 1 106 ? -4.977 9.43 6.531 1 88.88 106 GLU A C 1
ATOM 911 O O . GLU A 1 106 ? -4.391 8.906 7.48 1 88.88 106 GLU A O 1
ATOM 916 N N . SER A 1 107 ? -5.875 10.391 6.605 1 84.88 107 SER A N 1
ATOM 917 C CA . SER A 1 107 ? -6.281 10.812 7.941 1 84.88 107 SER A CA 1
ATOM 918 C C . SER A 1 107 ? -7.207 9.789 8.586 1 84.88 107 SER A C 1
ATOM 920 O O . SER A 1 107 ? -8.07 9.211 7.922 1 84.88 107 SER A O 1
ATOM 922 N N . LYS A 1 108 ? -6.914 9.617 9.922 1 80.62 108 LYS A N 1
ATOM 923 C CA . LYS A 1 108 ? -7.844 8.797 10.695 1 80.62 108 LYS A CA 1
ATOM 924 C C . LYS A 1 108 ? -9.094 9.578 11.07 1 80.62 108 LYS A C 1
ATOM 926 O O . LYS A 1 108 ? -9.016 10.781 11.359 1 80.62 108 LYS A O 1
ATOM 931 N N . SER A 1 109 ? -10.32 9.297 10.445 1 61.53 109 SER A N 1
ATOM 932 C CA . SER A 1 109 ? -11.508 10.031 10.852 1 61.53 109 SER A CA 1
ATOM 933 C C . SER A 1 109 ? -11.562 10.203 12.367 1 61.53 109 SER A C 1
ATOM 935 O O . SER A 1 109 ? -11.406 9.227 13.109 1 61.53 109 SER A O 1
ATOM 937 N N . LEU A 1 110 ? -11.18 11.352 12.883 1 45.25 110 LEU A N 1
ATOM 938 C CA . LEU A 1 110 ? -11.383 11.758 14.266 1 45.25 110 LEU A CA 1
ATOM 939 C C . LEU A 1 110 ? -12.812 11.461 14.711 1 45.25 110 LEU A C 1
ATOM 941 O O . LEU A 1 110 ? -13.234 11.898 15.789 1 45.25 110 LEU A O 1
ATOM 945 N N . MET A 1 111 ? -13.836 11.18 13.914 1 39.12 111 MET A N 1
ATOM 946 C CA . MET A 1 111 ? -15.062 11.383 14.68 1 39.12 111 MET A CA 1
ATOM 947 C C . MET A 1 111 ? -15.07 10.531 15.938 1 39.12 111 MET A C 1
ATOM 949 O O . MET A 1 111 ? -14.648 9.375 15.914 1 39.12 111 MET A O 1
ATOM 953 N N . PRO A 1 112 ? -15.625 11.242 17.172 1 34.56 112 PRO A N 1
ATOM 954 C CA . PRO A 1 112 ? -15.961 10.578 18.438 1 34.56 112 PRO A CA 1
ATOM 955 C C . PRO A 1 112 ? -16.719 9.266 18.234 1 34.56 112 PRO A C 1
ATOM 957 O O . PRO A 1 112 ? -17.391 9.086 17.203 1 34.56 112 PRO A O 1
ATOM 960 N N . MET B 1 1 ? -15.547 -15.836 -13.617 1 48.84 1 MET B N 1
ATOM 961 C CA . MET B 1 1 ? -15.656 -16.703 -12.453 1 48.84 1 MET B CA 1
ATOM 962 C C . MET B 1 1 ? -16.672 -16.156 -11.461 1 48.84 1 MET B C 1
ATOM 964 O O . MET B 1 1 ? -16.75 -14.945 -11.242 1 48.84 1 MET B O 1
ATOM 968 N N . PRO B 1 2 ? -17.75 -16.922 -11.43 1 51.19 2 PRO B N 1
ATOM 969 C CA . PRO B 1 2 ? -18.703 -16.391 -10.461 1 51.19 2 PRO B CA 1
ATOM 970 C C . PRO B 1 2 ? -18.094 -16.203 -9.07 1 51.19 2 PRO B C 1
ATOM 972 O O . PRO B 1 2 ? -17.531 -17.141 -8.508 1 51.19 2 PRO B O 1
ATOM 975 N N . ILE B 1 3 ? -17.641 -15.117 -8.719 1 68.44 3 ILE B N 1
ATOM 976 C CA . ILE B 1 3 ? -17 -14.891 -7.434 1 68.44 3 ILE B CA 1
ATOM 977 C C . ILE B 1 3 ? -18.047 -14.641 -6.355 1 68.44 3 ILE B C 1
ATOM 979 O O . ILE B 1 3 ? -19 -13.898 -6.582 1 68.44 3 ILE B O 1
ATOM 983 N N . LYS B 1 4 ? -18.25 -15.68 -5.395 1 78.81 4 LYS B N 1
ATOM 984 C CA . LYS B 1 4 ? -19.078 -15.414 -4.227 1 78.81 4 LYS B CA 1
ATOM 985 C C . LYS B 1 4 ? -18.938 -13.961 -3.77 1 78.81 4 LYS B C 1
ATOM 987 O O . LYS B 1 4 ? -17.844 -13.398 -3.809 1 78.81 4 LYS B O 1
ATOM 992 N N . PRO B 1 5 ? -20.109 -13.453 -3.422 1 79.94 5 PRO B N 1
ATOM 993 C CA . PRO B 1 5 ? -20.047 -12.062 -2.959 1 79.94 5 PRO B CA 1
ATOM 994 C C . PRO B 1 5 ? -19.109 -11.883 -1.763 1 79.94 5 PRO B C 1
ATOM 996 O O . PRO B 1 5 ? -19.016 -12.781 -0.916 1 79.94 5 PRO B O 1
ATOM 999 N N . PHE B 1 6 ? -18.531 -10.742 -1.725 1 83.12 6 PHE B N 1
ATOM 1000 C CA . PHE B 1 6 ? -17.609 -10.438 -0.626 1 83.12 6 PHE B CA 1
ATOM 1001 C C . PHE B 1 6 ? -18.391 -10.086 0.637 1 83.12 6 PHE B C 1
ATOM 1003 O O . PHE B 1 6 ? -19.531 -9.625 0.562 1 83.12 6 PHE B O 1
ATOM 1010 N N . THR B 1 7 ? -17.797 -10.398 1.749 1 81.12 7 THR B N 1
ATOM 1011 C CA . THR B 1 7 ? -18.406 -10.094 3.037 1 81.12 7 THR B CA 1
ATOM 1012 C C . THR B 1 7 ? -18 -8.695 3.51 1 81.12 7 THR B C 1
ATOM 1014 O O . THR B 1 7 ? -17.469 -8.539 4.609 1 81.12 7 THR B O 1
ATOM 1017 N N . VAL B 1 8 ? -18.109 -7.672 2.793 1 80.12 8 VAL B N 1
ATOM 1018 C CA . VAL B 1 8 ? -17.766 -6.297 3.141 1 80.12 8 VAL B CA 1
ATOM 1019 C C . VAL B 1 8 ? -18.547 -5.871 4.383 1 80.12 8 VAL B C 1
ATOM 1021 O O . VAL B 1 8 ? -19.75 -6.117 4.477 1 80.12 8 VAL B O 1
ATOM 1024 N N . PRO B 1 9 ? -17.875 -5.328 5.375 1 80.88 9 PRO B N 1
ATOM 1025 C CA . PRO B 1 9 ? -16.5 -4.855 5.523 1 80.88 9 PRO B CA 1
ATOM 1026 C C . PRO B 1 9 ? -15.664 -5.742 6.441 1 80.88 9 PRO B C 1
ATOM 1028 O O . PRO B 1 9 ? -14.867 -5.238 7.238 1 80.88 9 PRO B O 1
ATOM 1031 N N . LEU B 1 10 ? -15.914 -6.973 6.449 1 86.12 10 LEU B N 1
ATOM 1032 C CA . LEU B 1 10 ? -15.125 -7.871 7.281 1 86.12 10 LEU B CA 1
ATOM 1033 C C . LEU B 1 10 ? -13.906 -8.383 6.52 1 86.12 10 LEU B C 1
ATOM 1035 O O . LEU B 1 10 ? -14 -8.719 5.336 1 86.12 10 LEU B O 1
ATOM 1039 N N . PRO B 1 11 ? -12.789 -8.273 7.301 1 90.5 11 PRO B N 1
ATOM 1040 C CA . PRO B 1 11 ? -11.625 -8.859 6.641 1 90.5 11 PRO B CA 1
ATOM 1041 C C . PRO B 1 11 ? -11.867 -10.289 6.168 1 90.5 11 PRO B C 1
ATOM 1043 O O . PRO B 1 11 ? -12.594 -11.039 6.812 1 90.5 11 PRO B O 1
ATOM 1046 N N . GLU B 1 12 ? -11.297 -10.625 5.016 1 92.94 12 GLU B N 1
ATOM 1047 C CA . GLU B 1 12 ? -11.469 -11.969 4.484 1 92.94 12 GLU B CA 1
ATOM 1048 C C . GLU B 1 12 ? -10.281 -12.383 3.621 1 92.94 12 GLU B C 1
ATOM 1050 O O . GLU B 1 12 ? -9.539 -11.531 3.125 1 92.94 12 GLU B O 1
ATOM 1055 N N . THR B 1 13 ? -10.078 -13.688 3.594 1 95.19 13 THR B N 1
ATOM 1056 C CA . THR B 1 13 ? -9.102 -14.312 2.707 1 95.19 13 THR B CA 1
ATOM 1057 C C . THR B 1 13 ? -9.805 -15.109 1.611 1 95.19 13 THR B C 1
ATOM 1059 O O . THR B 1 13 ? -10.781 -15.812 1.876 1 95.19 13 THR B O 1
ATOM 1062 N N . ARG B 1 14 ? -9.383 -14.898 0.358 1 94.12 14 ARG B N 1
ATOM 1063 C CA . ARG B 1 14 ? -9.961 -15.641 -0.757 1 94.12 14 ARG B CA 1
ATOM 1064 C C . ARG B 1 14 ? -8.875 -16.156 -1.697 1 94.12 14 ARG B C 1
ATOM 1066 O O . ARG B 1 14 ? -7.797 -15.555 -1.792 1 94.12 14 ARG B O 1
ATOM 1073 N N . PHE B 1 15 ? -9.25 -17.266 -2.354 1 93.38 15 PHE B N 1
ATOM 1074 C CA . PHE B 1 15 ? -8.391 -17.812 -3.396 1 93.38 15 PHE B CA 1
ATOM 1075 C C . PHE B 1 15 ? -9.008 -17.609 -4.773 1 93.38 15 PHE B C 1
ATOM 1077 O O . PHE B 1 15 ? -10.203 -17.828 -4.961 1 93.38 15 PHE B O 1
ATOM 1084 N N . PHE B 1 16 ? -8.203 -17.078 -5.645 1 92.94 16 PHE B N 1
ATOM 1085 C CA . PHE B 1 16 ? -8.594 -16.938 -7.043 1 92.94 16 PHE B CA 1
ATOM 1086 C C . PHE B 1 16 ? -7.68 -17.766 -7.945 1 92.94 16 PHE B C 1
ATOM 1088 O O . PHE B 1 16 ? -6.5 -17.938 -7.641 1 92.94 16 PHE B O 1
ATOM 1095 N N . HIS B 1 17 ? -8.227 -18.281 -8.922 1 90.75 17 HIS B N 1
ATOM 1096 C CA . HIS B 1 17 ? -7.379 -19.109 -9.773 1 90.75 17 HIS B CA 1
ATOM 1097 C C . HIS B 1 17 ? -7.543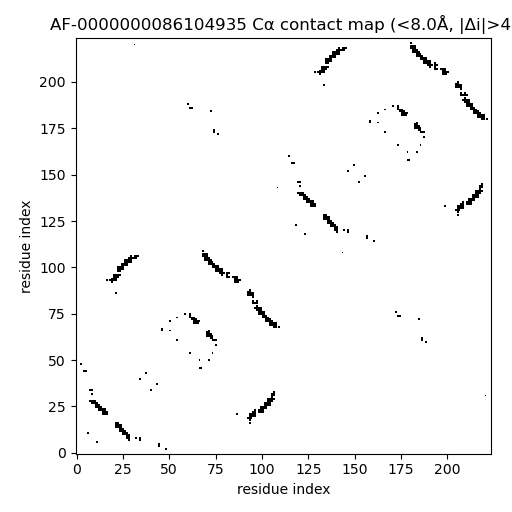 -18.75 -11.242 1 90.75 17 HIS B C 1
ATOM 1099 O O . HIS B 1 17 ? -8.586 -18.234 -11.648 1 90.75 17 HIS B O 1
ATOM 1105 N N . THR B 1 18 ? -6.492 -18.781 -11.953 1 89.25 18 THR B N 1
ATOM 1106 C CA . THR B 1 18 ? -6.531 -18.812 -13.414 1 89.25 18 THR B CA 1
ATOM 1107 C C . THR B 1 18 ? -6.586 -20.234 -13.93 1 89.25 18 THR B C 1
ATOM 1109 O O . THR B 1 18 ? -7.008 -21.156 -13.211 1 89.25 18 THR B O 1
ATOM 1112 N N . SER B 1 19 ? -6.289 -20.469 -15.203 1 87.81 19 SER B N 1
ATOM 1113 C CA . SER B 1 19 ? -6.254 -21.812 -15.781 1 87.81 19 SER B CA 1
ATOM 1114 C C . SER B 1 19 ? -5.121 -22.641 -15.188 1 87.81 19 SER B C 1
ATOM 1116 O O . SER B 1 19 ? -5.211 -23.859 -15.117 1 87.81 19 SER B O 1
ATOM 1118 N N . LYS B 1 20 ? -4.141 -22 -14.664 1 91.31 20 LYS B N 1
ATOM 1119 C CA . LYS B 1 20 ? -2.938 -22.703 -14.25 1 91.31 20 LYS B CA 1
ATOM 1120 C C . LYS B 1 20 ? -2.559 -22.359 -12.812 1 91.31 20 LYS B C 1
ATOM 1122 O O . LYS B 1 20 ? -2.094 -23.219 -12.062 1 91.31 20 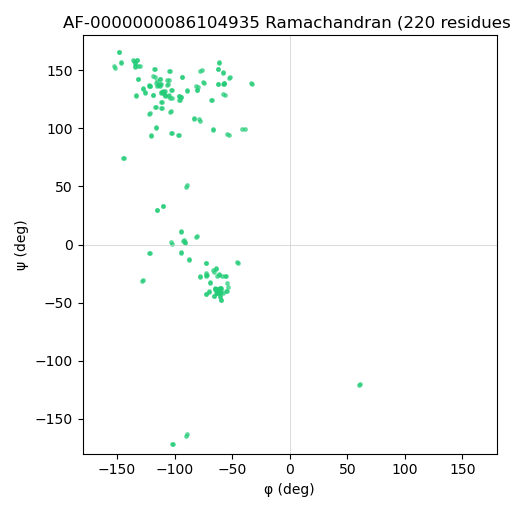LYS B O 1
ATOM 1127 N N . ASP B 1 21 ? -2.852 -21.172 -12.391 1 93.75 21 ASP B N 1
ATOM 1128 C CA . ASP B 1 21 ? -2.328 -20.688 -11.117 1 93.75 21 ASP B CA 1
ATOM 1129 C C . ASP B 1 21 ? -3.459 -20.406 -10.125 1 93.75 21 ASP B C 1
ATOM 1131 O O . ASP B 1 21 ? -4.594 -20.156 -10.531 1 93.75 21 ASP B O 1
ATOM 1135 N N . ILE B 1 22 ? -3.076 -20.562 -8.867 1 94.81 22 ILE B N 1
ATOM 1136 C CA . ILE B 1 22 ? -3.971 -20.109 -7.801 1 94.81 22 ILE B CA 1
ATOM 1137 C C . ILE B 1 22 ? -3.328 -18.969 -7.031 1 94.81 22 ILE B C 1
ATOM 1139 O O . ILE B 1 22 ? -2.129 -18.984 -6.75 1 94.81 22 ILE B O 1
ATOM 1143 N N . TYR B 1 23 ? -4.164 -17.969 -6.773 1 96.12 23 TYR B N 1
ATOM 1144 C CA . TYR B 1 23 ? -3.725 -16.766 -6.07 1 96.12 23 TYR B CA 1
ATOM 1145 C C . TYR B 1 23 ? -4.434 -16.641 -4.727 1 96.12 23 TYR B C 1
ATOM 1147 O O . TYR B 1 23 ? -5.633 -16.906 -4.621 1 96.12 23 TYR B O 1
ATOM 1155 N N . LYS B 1 24 ? -3.701 -16.219 -3.734 1 96.5 24 LYS B N 1
ATOM 1156 C CA . LYS B 1 24 ? -4.246 -15.938 -2.41 1 96.5 24 LYS B CA 1
ATOM 1157 C C . LYS B 1 24 ? -4.367 -14.438 -2.18 1 96.5 24 LYS B C 1
ATOM 1159 O O . LYS B 1 24 ? -3.402 -13.695 -2.369 1 96.5 24 LYS B O 1
ATOM 1164 N N . PHE B 1 25 ? -5.625 -14.031 -1.799 1 97.38 25 PHE B N 1
ATOM 1165 C CA . PHE B 1 25 ? -5.887 -12.617 -1.527 1 97.38 25 PHE B CA 1
ATOM 1166 C C . PHE B 1 25 ? -6.418 -12.43 -0.111 1 97.38 25 PHE B C 1
ATOM 1168 O O . PHE B 1 25 ? -7.27 -13.195 0.345 1 97.38 25 PHE B O 1
ATOM 1175 N N . LYS B 1 26 ? -5.887 -11.398 0.551 1 97.19 26 LYS B N 1
ATOM 1176 C CA . LYS B 1 26 ? -6.438 -10.906 1.813 1 97.19 26 LYS B CA 1
ATOM 1177 C C . LYS B 1 26 ? -7.043 -9.516 1.646 1 97.19 26 LYS B C 1
ATOM 1179 O O . LYS B 1 26 ? -6.484 -8.672 0.947 1 97.19 26 LYS B O 1
ATOM 1184 N N . PHE B 1 27 ? -8.242 -9.32 2.289 1 96.19 27 PHE B N 1
ATOM 1185 C CA . PHE B 1 27 ? -8.969 -8.055 2.162 1 96.19 27 PHE B CA 1
ATOM 1186 C C . PHE B 1 27 ? -9.117 -7.383 3.521 1 96.19 27 PHE B C 1
ATOM 1188 O O . PHE B 1 27 ? -9.562 -8.016 4.484 1 96.19 27 PHE B O 1
ATOM 1195 N N . HIS B 1 28 ? -8.727 -6.094 3.561 1 94.56 28 HIS B N 1
ATOM 1196 C CA . HIS B 1 28 ? -8.891 -5.258 4.746 1 94.56 28 HIS B CA 1
ATOM 1197 C C . HIS B 1 28 ? -9.648 -3.975 4.414 1 94.56 28 HIS B C 1
ATOM 1199 O O . HIS B 1 28 ? -9.312 -3.283 3.447 1 94.56 28 HIS B O 1
ATOM 1205 N N . TYR B 1 29 ? -10.617 -3.729 5.188 1 90 29 TYR B N 1
ATOM 1206 C CA . TYR B 1 29 ? -11.438 -2.545 4.965 1 90 29 TYR B CA 1
ATOM 1207 C C . TYR B 1 29 ? -11.125 -1.464 5.992 1 90 29 TYR B C 1
ATOM 1209 O O . TYR B 1 29 ? -10.93 -1.76 7.172 1 90 29 TYR B O 1
ATOM 1217 N N . GLY B 1 30 ? -11.055 -0.256 5.516 1 84.94 30 GLY B N 1
ATOM 1218 C CA . GLY B 1 30 ? -10.773 0.875 6.387 1 84.94 30 GLY B CA 1
ATOM 1219 C C . GLY B 1 30 ? -11.828 1.075 7.461 1 84.94 30 GLY B C 1
ATOM 1220 O O . GLY B 1 30 ? -12.977 0.667 7.293 1 84.94 30 GLY B O 1
ATOM 1221 N N . LYS B 1 31 ? -11.398 1.706 8.5 1 76.88 31 LYS B N 1
ATOM 1222 C CA . LYS B 1 31 ? -12.281 1.929 9.641 1 76.88 31 LYS B CA 1
ATOM 1223 C C . LYS B 1 31 ? -13.5 2.766 9.25 1 76.88 31 LYS B C 1
ATOM 1225 O O . LYS B 1 31 ? -14.578 2.615 9.82 1 76.88 31 LYS B O 1
ATOM 1230 N N . ASN B 1 32 ? -13.273 3.535 8.211 1 70.31 32 ASN B N 1
ATOM 1231 C CA . ASN B 1 32 ? -14.359 4.434 7.832 1 70.31 32 ASN B CA 1
ATOM 1232 C C . ASN B 1 32 ? -15.25 3.818 6.754 1 70.31 32 ASN B C 1
ATOM 1234 O O . ASN B 1 32 ? -16.047 4.516 6.133 1 70.31 32 ASN B O 1
ATOM 1238 N N . PHE B 1 33 ? -14.945 2.561 6.605 1 72.06 33 PHE B N 1
ATOM 1239 C CA . PHE B 1 33 ? -15.75 1.891 5.586 1 72.06 33 PHE B CA 1
ATOM 1240 C C . PHE B 1 33 ? -17.203 1.802 6.012 1 72.06 33 PHE B C 1
ATOM 1242 O O . PHE B 1 33 ? -17.516 1.24 7.066 1 72.06 33 PHE B O 1
ATOM 1249 N N . LYS B 1 34 ? -18.094 2.686 5.535 1 66.12 34 LYS B N 1
ATOM 1250 C CA . LYS B 1 34 ? -19.516 2.633 5.855 1 66.12 34 LYS B CA 1
ATOM 1251 C C . LYS B 1 34 ? -20.328 2.082 4.684 1 66.12 34 LYS B C 1
ATOM 1253 O O . LYS B 1 34 ? -20.297 2.637 3.584 1 66.12 34 LYS B O 1
ATOM 1258 N N . LEU B 1 35 ? -20.938 0.922 4.84 1 63.88 35 LEU B N 1
ATOM 1259 C CA . LEU B 1 35 ? -21.781 0.293 3.828 1 63.88 35 LEU B CA 1
ATOM 1260 C C . LEU B 1 35 ? -23.109 1.032 3.684 1 63.88 35 LEU B C 1
ATOM 1262 O O . LEU B 1 35 ? -23.75 0.959 2.637 1 63.88 35 LEU B O 1
ATOM 1266 N N . GLU B 1 36 ? -23.438 1.667 4.805 1 61.91 36 GLU B N 1
ATOM 1267 C CA . GLU B 1 36 ? -24.781 2.248 4.832 1 61.91 36 GLU B CA 1
ATOM 1268 C C . GLU B 1 36 ? -25 3.199 3.658 1 61.91 36 GLU B C 1
ATOM 1270 O O . GLU B 1 36 ? -26.125 3.377 3.193 1 61.91 36 GLU B O 1
ATOM 1275 N N . ASN B 1 37 ? -23.891 3.705 3.254 1 58.03 37 ASN B N 1
ATOM 1276 C CA . ASN B 1 37 ? -24.078 4.695 2.195 1 58.03 37 ASN B CA 1
ATOM 1277 C C . ASN B 1 37 ? -24.016 4.055 0.812 1 58.03 37 ASN B C 1
ATOM 1279 O O . ASN B 1 37 ? -24.094 4.75 -0.203 1 58.03 37 ASN B O 1
ATOM 1283 N N . ILE B 1 38 ? -23.859 2.797 0.906 1 59.66 38 ILE B N 1
ATOM 1284 C CA . ILE B 1 38 ? -23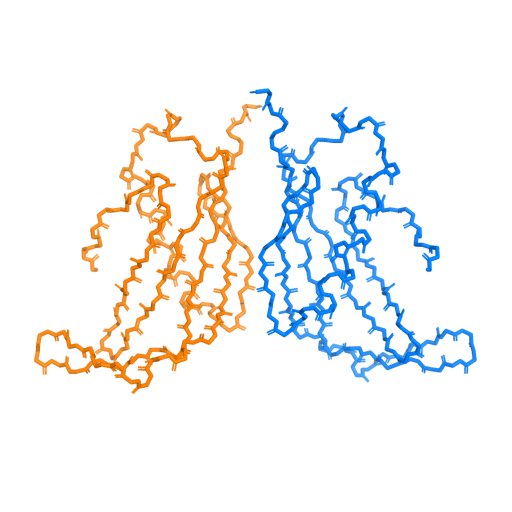.734 2.148 -0.396 1 59.66 38 ILE B CA 1
ATOM 1285 C C . ILE B 1 38 ? -25.062 1.469 -0.761 1 59.66 38 ILE B C 1
ATOM 1287 O O . ILE B 1 38 ? -25.484 0.523 -0.093 1 59.66 38 ILE B O 1
ATOM 1291 N N . GLU B 1 39 ? -25.812 2.082 -1.469 1 60.81 39 GLU B N 1
ATOM 1292 C CA . GLU B 1 39 ? -27.141 1.622 -1.884 1 60.81 39 GLU B CA 1
ATOM 1293 C C . GLU B 1 39 ? -27.047 0.26 -2.566 1 60.81 39 GLU B C 1
ATOM 1295 O O . GLU B 1 39 ? -27.938 -0.586 -2.379 1 60.81 39 GLU B O 1
ATOM 1300 N N . ASN B 1 40 ? -26.016 0.096 -3.377 1 66.38 40 ASN B N 1
ATOM 1301 C CA . ASN B 1 40 ? -26.031 -1.115 -4.191 1 66.38 40 ASN B CA 1
ATOM 1302 C C . ASN B 1 40 ? -24.812 -1.99 -3.92 1 66.38 40 ASN B C 1
ATOM 1304 O O . ASN B 1 40 ? -23.734 -1.749 -4.469 1 66.38 40 ASN B O 1
ATOM 1308 N N . ARG B 1 41 ? -24.922 -2.914 -3.037 1 69.94 41 ARG B N 1
ATOM 1309 C CA . ARG B 1 41 ? -23.891 -3.863 -2.641 1 69.94 41 ARG B CA 1
ATOM 1310 C C . ARG B 1 41 ? -23.328 -4.59 -3.855 1 69.94 41 ARG B C 1
ATOM 1312 O O . ARG B 1 41 ? -22.141 -4.922 -3.887 1 69.94 41 ARG B O 1
ATOM 1319 N N . ASP B 1 42 ? -24.219 -4.891 -4.867 1 75.5 42 ASP B N 1
ATOM 1320 C CA . ASP B 1 42 ? -23.766 -5.59 -6.066 1 75.5 42 ASP B CA 1
ATOM 1321 C C . ASP B 1 42 ? -22.672 -4.797 -6.781 1 75.5 42 ASP B C 1
ATOM 1323 O O . ASP B 1 42 ? -21.734 -5.379 -7.34 1 75.5 42 ASP B O 1
ATOM 1327 N N . TYR B 1 43 ? -22.75 -3.605 -6.578 1 79.75 43 TYR B N 1
ATOM 1328 C CA . TYR B 1 43 ? -21.766 -2.76 -7.246 1 79.75 43 TYR B CA 1
ATOM 1329 C C . TYR B 1 43 ? -20.422 -2.809 -6.523 1 79.75 43 TYR B C 1
ATOM 1331 O O . TYR B 1 43 ? -19.359 -2.787 -7.156 1 79.75 43 TYR B O 1
ATOM 1339 N N . ILE B 1 44 ? -20.516 -3.049 -5.297 1 83.06 44 ILE B N 1
ATOM 1340 C CA . ILE B 1 44 ? -19.297 -3.074 -4.492 1 83.06 44 ILE B CA 1
ATOM 1341 C C . ILE B 1 44 ? -18.5 -4.34 -4.809 1 83.06 44 ILE B C 1
ATOM 1343 O O . ILE B 1 44 ? -17.281 -4.285 -4.965 1 83.06 44 ILE B O 1
ATOM 1347 N N . SER B 1 45 ? -19.25 -5.387 -4.898 1 85.88 45 SER B N 1
ATOM 1348 C CA . SER B 1 45 ? -18.594 -6.652 -5.223 1 85.88 45 SER B CA 1
ATOM 1349 C C . SER B 1 45 ? -17.891 -6.586 -6.574 1 85.88 45 SER B C 1
ATOM 1351 O O . SER B 1 45 ? -16.781 -7.098 -6.73 1 85.88 45 SER B O 1
ATOM 1353 N N . LYS B 1 46 ? -18.547 -5.996 -7.48 1 90.12 46 LYS B N 1
ATOM 1354 C CA . LYS B 1 46 ? -17.953 -5.859 -8.812 1 90.12 46 LYS B CA 1
ATOM 1355 C C . LYS B 1 46 ? -16.703 -4.988 -8.773 1 90.12 46 LYS B C 1
ATOM 1357 O O . LYS B 1 46 ? -15.711 -5.289 -9.43 1 90.12 46 LYS B O 1
ATOM 1362 N N . GLU B 1 47 ? -16.719 -3.939 -7.969 1 91.5 47 GLU B N 1
ATOM 1363 C CA . GLU B 1 47 ? -15.562 -3.062 -7.832 1 91.5 47 GLU B CA 1
ATOM 1364 C C . GLU B 1 47 ? -14.375 -3.809 -7.238 1 91.5 47 GLU B C 1
ATOM 1366 O O . GLU B 1 47 ? -13.234 -3.629 -7.684 1 91.5 47 GLU B O 1
ATOM 1371 N N . ILE B 1 48 ? -14.711 -4.59 -6.293 1 91.62 48 ILE B N 1
ATOM 1372 C CA . ILE B 1 48 ? -13.648 -5.332 -5.629 1 91.62 48 ILE B CA 1
ATOM 1373 C C . ILE B 1 48 ? -13.094 -6.398 -6.574 1 91.62 48 ILE B C 1
ATOM 1375 O O . ILE B 1 48 ? -11.875 -6.578 -6.676 1 91.62 48 ILE B O 1
ATOM 1379 N N . GLU B 1 49 ? -13.922 -7.043 -7.305 1 92.31 49 GLU B N 1
ATOM 1380 C CA . GLU B 1 49 ? -13.492 -8.031 -8.289 1 92.31 49 GLU B CA 1
ATOM 1381 C C . GLU B 1 49 ? -12.578 -7.402 -9.336 1 92.31 49 GLU B C 1
ATOM 1383 O O . GLU B 1 49 ? -11.523 -7.953 -9.664 1 92.31 49 GLU B O 1
ATOM 1388 N N . ASP B 1 50 ? -13.031 -6.324 -9.812 1 94.56 50 ASP B N 1
ATOM 1389 C CA . ASP B 1 50 ? -12.227 -5.613 -10.797 1 94.56 50 ASP B CA 1
ATOM 1390 C C . ASP B 1 50 ? -10.875 -5.211 -10.211 1 94.56 50 ASP B C 1
ATOM 1392 O O . ASP B 1 50 ? -9.859 -5.199 -10.922 1 94.56 50 ASP B O 1
ATOM 1396 N N . SER B 1 51 ? -10.906 -4.836 -8.969 1 96.31 51 SER B N 1
ATOM 1397 C CA . SER B 1 51 ? -9.664 -4.457 -8.305 1 96.31 51 SER B CA 1
ATOM 1398 C C . SER B 1 51 ? -8.719 -5.645 -8.188 1 96.31 51 SER B C 1
ATOM 1400 O O . SER B 1 51 ? -7.504 -5.496 -8.359 1 96.31 51 SER B O 1
ATOM 1402 N N . VAL B 1 52 ? -9.242 -6.828 -7.93 1 96.19 52 VAL B N 1
ATOM 1403 C CA . VAL B 1 52 ? -8.438 -8.047 -7.871 1 96.19 52 VAL B CA 1
ATOM 1404 C C . VAL B 1 52 ? -7.762 -8.281 -9.219 1 96.19 52 VAL B C 1
ATOM 1406 O O . VAL B 1 52 ? -6.559 -8.555 -9.281 1 96.19 52 VAL B O 1
ATOM 1409 N N . ARG B 1 53 ? -8.484 -8.133 -10.289 1 95.12 53 ARG B N 1
ATOM 1410 C CA . ARG B 1 53 ? -7.938 -8.328 -11.633 1 95.12 53 ARG B CA 1
ATOM 1411 C C . ARG B 1 53 ? -6.836 -7.316 -11.922 1 95.12 53 ARG B C 1
ATOM 1413 O O . ARG B 1 53 ? -5.797 -7.668 -12.484 1 95.12 53 ARG B O 1
ATOM 1420 N N . ALA B 1 54 ? -7.086 -6.098 -11.516 1 97 54 ALA B N 1
ATOM 1421 C CA . ALA B 1 54 ? -6.098 -5.047 -11.734 1 97 54 ALA B CA 1
ATOM 1422 C C . ALA B 1 54 ? -4.805 -5.344 -10.977 1 97 54 ALA B C 1
ATOM 1424 O O . ALA B 1 54 ? -3.709 -5.148 -11.508 1 97 54 ALA B O 1
ATOM 1425 N N . VAL B 1 55 ? -4.945 -5.812 -9.789 1 97.69 55 VAL B N 1
ATOM 1426 C CA . VAL B 1 55 ? -3.783 -6.121 -8.969 1 97.69 55 VAL B CA 1
ATOM 1427 C C . VAL B 1 55 ? -2.998 -7.27 -9.586 1 97.69 55 VAL B C 1
ATOM 1429 O O . VAL B 1 55 ? -1.771 -7.203 -9.703 1 97.69 55 VAL B O 1
ATOM 1432 N N . MET B 1 56 ? -3.641 -8.281 -10.016 1 95.25 56 MET B N 1
ATOM 1433 C CA . MET B 1 56 ? -2.984 -9.438 -10.633 1 95.25 56 MET B CA 1
ATOM 1434 C C . MET B 1 56 ? -2.258 -9.023 -11.914 1 95.25 56 MET B C 1
ATOM 1436 O O . MET B 1 56 ? -1.139 -9.477 -12.164 1 95.25 56 MET B O 1
ATOM 1440 N N . GLU B 1 57 ? -2.846 -8.141 -12.648 1 94.69 57 GLU B N 1
ATOM 1441 C CA . GLU B 1 57 ? -2.264 -7.707 -13.914 1 94.69 57 GLU B CA 1
ATOM 1442 C C . GLU B 1 57 ? -1.044 -6.82 -13.688 1 94.69 57 GLU B C 1
ATOM 1444 O O . GLU B 1 57 ? -0.157 -6.738 -14.539 1 94.69 57 GLU B O 1
ATOM 1449 N N . ASN B 1 58 ? -1.051 -6.176 -12.547 1 95.88 58 ASN B N 1
ATOM 1450 C CA . ASN B 1 58 ? 0.009 -5.211 -12.266 1 95.88 58 ASN B CA 1
ATOM 1451 C C . ASN B 1 58 ? 0.877 -5.652 -11.094 1 95.88 58 ASN B C 1
ATOM 1453 O O . ASN B 1 58 ? 1.429 -4.816 -10.375 1 95.88 58 ASN B O 1
ATOM 1457 N N . GLN B 1 59 ? 1.013 -6.879 -10.883 1 95.12 59 GLN B N 1
ATOM 1458 C CA . GLN B 1 59 ? 1.594 -7.434 -9.664 1 95.12 59 GLN B CA 1
ATOM 1459 C C . GLN B 1 59 ? 3.062 -7.039 -9.523 1 95.12 59 GLN B C 1
ATOM 1461 O O . GLN B 1 59 ? 3.607 -7.027 -8.422 1 95.12 59 GLN B O 1
ATOM 1466 N N . GLU B 1 60 ? 3.715 -6.672 -10.586 1 93.75 60 GLU B N 1
ATOM 1467 C CA . GLU B 1 60 ? 5.133 -6.336 -10.531 1 93.75 60 GLU B CA 1
ATOM 1468 C C . GLU B 1 60 ? 5.34 -4.863 -10.188 1 93.75 60 GLU B C 1
ATOM 1470 O O . GLU B 1 60 ? 6.465 -4.43 -9.93 1 93.75 60 GLU B O 1
ATOM 1475 N N . ASN B 1 61 ? 4.254 -4.117 -10.25 1 94.38 61 ASN B N 1
ATOM 1476 C CA . ASN B 1 61 ? 4.293 -2.686 -9.969 1 94.38 61 ASN B CA 1
ATOM 1477 C C . ASN B 1 61 ? 3.02 -2.215 -9.273 1 94.38 61 ASN B C 1
ATOM 1479 O O . ASN B 1 61 ? 2.223 -1.48 -9.859 1 94.38 61 ASN B O 1
ATOM 1483 N N . LEU B 1 62 ? 2.986 -2.572 -8.047 1 96.75 62 LEU B N 1
ATOM 1484 C CA . LEU B 1 62 ? 1.771 -2.262 -7.301 1 96.75 62 LEU B CA 1
ATOM 1485 C C . LEU B 1 62 ? 1.775 -0.811 -6.832 1 96.75 62 LEU B C 1
ATOM 1487 O O . LEU B 1 62 ? 2.783 -0.325 -6.312 1 96.75 62 LEU B O 1
ATOM 1491 N N . HIS B 1 63 ? 0.73 -0.121 -7.023 1 96.56 63 HIS B N 1
ATOM 1492 C CA . HIS B 1 63 ? 0.458 1.237 -6.566 1 96.56 63 HIS B CA 1
ATOM 1493 C C . HIS B 1 63 ? -1.02 1.422 -6.238 1 96.56 63 HIS B C 1
ATOM 1495 O O . HIS B 1 63 ? -1.865 0.658 -6.707 1 96.56 63 HIS B O 1
ATOM 1501 N N . PRO B 1 64 ? -1.284 2.375 -5.41 1 96.75 64 PRO B N 1
ATOM 1502 C CA . PRO B 1 64 ? -2.705 2.605 -5.137 1 96.75 64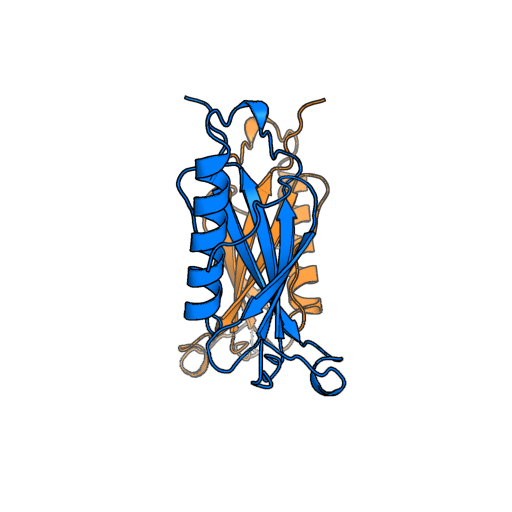 PRO B CA 1
ATOM 1503 C C . PRO B 1 64 ? -3.488 3.01 -6.383 1 96.75 64 PRO B C 1
ATOM 1505 O O . PRO B 1 64 ? -2.924 3.609 -7.301 1 96.75 64 PRO B O 1
ATOM 1508 N N . PHE B 1 65 ? -4.773 2.672 -6.387 1 96.81 65 PHE B N 1
ATOM 1509 C CA . PHE B 1 65 ? -5.664 3.125 -7.445 1 96.81 65 PHE B CA 1
ATOM 1510 C C . PHE B 1 65 ? -7.082 3.312 -6.918 1 96.81 65 PHE B C 1
ATOM 1512 O O . PHE B 1 65 ? -7.398 2.881 -5.805 1 96.81 65 PHE B O 1
ATOM 1519 N N . SER B 1 66 ? -7.898 4.023 -7.75 1 93.69 66 SER B N 1
ATOM 1520 C CA . SER B 1 66 ? -9.242 4.344 -7.281 1 93.69 66 SER B CA 1
ATOM 1521 C C . SER B 1 66 ? -10.305 3.611 -8.094 1 93.69 66 SER B C 1
ATOM 1523 O O . SER B 1 66 ? -10.094 3.312 -9.273 1 93.69 66 SER B O 1
ATOM 1525 N N . THR B 1 67 ? -11.297 3.199 -7.449 1 92.81 67 THR B N 1
ATOM 1526 C CA . THR B 1 67 ? -12.555 2.809 -8.086 1 92.81 67 THR B CA 1
ATOM 1527 C C . THR B 1 67 ? -13.594 3.912 -7.945 1 92.81 67 THR B C 1
ATOM 1529 O O . THR B 1 67 ? -13.258 5.059 -7.637 1 92.81 67 THR B O 1
ATOM 1532 N N . LEU B 1 68 ? -14.812 3.631 -8.312 1 88.38 68 LEU B N 1
ATOM 1533 C CA . LEU B 1 68 ? -15.867 4.629 -8.156 1 88.38 68 LEU B CA 1
ATOM 1534 C C . LEU B 1 68 ? -16.031 5.027 -6.695 1 88.38 68 LEU B C 1
ATOM 1536 O O . LEU B 1 68 ? -16.109 6.219 -6.379 1 88.38 68 LEU B O 1
ATOM 1540 N N . HIS B 1 69 ? -15.922 4.109 -5.684 1 87.56 69 HIS B N 1
ATOM 1541 C CA . HIS B 1 69 ? -16.281 4.395 -4.297 1 87.56 69 HIS B CA 1
ATOM 1542 C C . HIS B 1 69 ? -15.094 4.176 -3.367 1 87.56 69 HIS B C 1
ATOM 1544 O O . HIS B 1 69 ? -15.141 4.551 -2.193 1 87.56 69 HIS B O 1
ATOM 1550 N N . PHE B 1 70 ? -13.938 3.592 -3.971 1 89.38 70 PHE B N 1
ATOM 1551 C CA . PHE B 1 70 ? -12.883 3.182 -3.049 1 89.38 70 PHE B CA 1
ATOM 1552 C C . PHE B 1 70 ? -11.516 3.625 -3.557 1 89.38 70 PHE B C 1
ATOM 1554 O O . PHE B 1 70 ? -11.336 3.857 -4.754 1 89.38 70 PHE B O 1
ATOM 1561 N N . VAL B 1 71 ? -10.641 3.742 -2.613 1 93.06 71 VAL B N 1
ATOM 1562 C CA . VAL B 1 71 ? -9.211 3.746 -2.881 1 93.06 71 VAL B CA 1
ATOM 1563 C C . VAL B 1 71 ? -8.602 2.41 -2.457 1 93.06 71 VAL B C 1
ATOM 1565 O O . VAL B 1 71 ? -8.812 1.952 -1.333 1 93.06 71 VAL B O 1
ATOM 1568 N N . ILE B 1 72 ? -7.883 1.828 -3.379 1 96.06 72 ILE B N 1
ATOM 1569 C CA . ILE B 1 72 ? -7.336 0.491 -3.176 1 96.06 72 ILE B CA 1
ATOM 1570 C C . ILE B 1 72 ? -5.824 0.581 -2.969 1 96.06 72 ILE B C 1
ATOM 1572 O O . ILE B 1 72 ? -5.113 1.185 -3.775 1 96.06 72 ILE B O 1
ATOM 1576 N N . PHE B 1 73 ? -5.301 -0.027 -1.902 1 98.06 73 PHE B N 1
ATOM 1577 C CA . PHE B 1 73 ? -3.873 -0.119 -1.608 1 98.06 73 PHE B CA 1
ATOM 1578 C C . PHE B 1 73 ? -3.412 -1.571 -1.624 1 98.06 73 PHE B C 1
ATOM 1580 O O . PHE B 1 73 ? -3.521 -2.273 -0.616 1 98.06 73 PHE B O 1
ATOM 1587 N N . PRO B 1 74 ? -2.812 -1.973 -2.668 1 98.5 74 PRO B N 1
ATOM 1588 C CA . PRO B 1 74 ? -2.393 -3.373 -2.773 1 98.5 74 PRO B CA 1
ATOM 1589 C C . PRO B 1 74 ? -0.955 -3.596 -2.311 1 98.5 74 PRO B C 1
ATOM 1591 O O . PRO B 1 74 ? -0.091 -2.744 -2.539 1 98.5 74 PRO B O 1
ATOM 1594 N N . TYR B 1 75 ? -0.778 -4.707 -1.711 1 98.38 75 TYR B N 1
ATOM 1595 C CA . TYR B 1 75 ? 0.542 -5.164 -1.295 1 98.38 75 TYR B CA 1
ATOM 1596 C C . TYR B 1 75 ? 0.765 -6.617 -1.695 1 98.38 75 TYR B C 1
ATOM 1598 O O . TYR B 1 75 ? -0.19 -7.34 -1.994 1 98.38 75 TYR B O 1
ATOM 1606 N N . LYS B 1 76 ? 1.99 -6.945 -1.758 1 97.19 76 LYS B N 1
ATOM 1607 C CA . LYS B 1 76 ? 2.412 -8.289 -2.131 1 97.19 76 LYS B CA 1
ATOM 1608 C C . LYS B 1 76 ? 3.488 -8.812 -1.183 1 97.19 76 LYS B C 1
ATOM 1610 O O . LYS B 1 76 ? 4.465 -8.117 -0.898 1 97.19 76 LYS B O 1
ATOM 1615 N N . SER B 1 77 ? 3.285 -10.008 -0.626 1 95.88 77 SER B N 1
ATOM 1616 C CA . SER B 1 77 ? 4.266 -10.625 0.257 1 95.88 77 SER B CA 1
ATOM 1617 C C . SER B 1 77 ? 4.453 -12.102 -0.078 1 95.88 77 SER B C 1
ATOM 1619 O O . SER B 1 77 ? 3.586 -12.719 -0.705 1 95.88 77 SER B O 1
ATOM 1621 N N . LYS B 1 78 ? 5.566 -12.648 0.306 1 95.81 78 LYS B N 1
ATOM 1622 C CA . LYS B 1 78 ? 5.852 -14.055 0.029 1 95.81 78 LYS B CA 1
ATOM 1623 C C . LYS B 1 78 ? 4.836 -14.969 0.711 1 95.81 78 LYS B C 1
ATOM 1625 O O . LYS B 1 78 ? 4.453 -14.734 1.859 1 95.81 78 LYS B O 1
ATOM 1630 N N . TRP B 1 79 ? 4.418 -15.953 0.004 1 96.56 79 TRP B N 1
ATOM 1631 C CA . TRP B 1 79 ? 3.578 -17.031 0.531 1 96.56 79 TRP B CA 1
ATOM 1632 C C . TRP B 1 79 ? 4.422 -18.234 0.919 1 96.56 79 TRP B C 1
ATOM 1634 O O . TRP B 1 79 ? 4.602 -19.156 0.119 1 96.56 79 TRP B O 1
ATOM 1644 N N . ASP B 1 80 ? 4.852 -18.391 2.164 1 93.56 80 ASP B N 1
ATOM 1645 C CA . ASP B 1 80 ? 5.871 -19.344 2.604 1 93.56 80 ASP B CA 1
ATOM 1646 C C . ASP B 1 80 ? 5.367 -20.781 2.502 1 93.56 80 ASP B C 1
ATOM 1648 O O . ASP B 1 80 ? 6.137 -21.688 2.195 1 93.56 80 ASP B O 1
ATOM 1652 N N . SER B 1 81 ? 4.145 -20.906 2.707 1 93.38 81 SER B N 1
ATOM 1653 C CA . SER B 1 81 ? 3.625 -22.266 2.752 1 93.38 81 SER B CA 1
ATOM 1654 C C . SER B 1 81 ? 3.131 -22.719 1.381 1 93.38 81 SER B C 1
ATOM 1656 O O . SER B 1 81 ? 2.629 -23.828 1.23 1 93.38 81 SER B O 1
ATOM 1658 N N . ALA B 1 82 ? 3.307 -21.875 0.415 1 93.81 82 ALA B N 1
ATOM 1659 C CA . ALA B 1 82 ? 2.701 -22.141 -0.89 1 93.81 82 ALA B CA 1
ATOM 1660 C C . ALA B 1 82 ? 3.17 -23.469 -1.461 1 93.81 82 ALA B C 1
ATOM 1662 O O . ALA B 1 82 ? 2.365 -24.25 -1.979 1 93.81 82 ALA B O 1
ATOM 1663 N N . SER B 1 83 ? 4.422 -23.719 -1.306 1 88.81 83 SER B N 1
ATOM 1664 C CA . SER B 1 83 ? 5.008 -24.891 -1.942 1 88.81 83 SER B CA 1
ATOM 1665 C C . SER B 1 83 ? 4.566 -26.172 -1.246 1 88.81 83 SER B C 1
ATOM 1667 O O . SER B 1 83 ? 4.699 -27.266 -1.801 1 88.81 83 SER B O 1
ATOM 1669 N N . ARG B 1 84 ? 4.051 -26.062 -0.077 1 93.56 84 ARG B N 1
ATOM 1670 C CA . ARG B 1 84 ? 3.648 -27.219 0.707 1 93.56 84 ARG B CA 1
ATOM 1671 C C . ARG B 1 84 ? 2.168 -27.531 0.509 1 93.56 84 ARG B C 1
ATOM 1673 O O . ARG B 1 84 ? 1.668 -28.547 1.012 1 93.56 84 ARG B O 1
ATOM 1680 N N . LEU B 1 85 ? 1.484 -26.719 -0.166 1 91.56 85 LEU B N 1
ATOM 1681 C CA . LEU B 1 85 ? 0.044 -26.875 -0.333 1 91.56 85 LEU B CA 1
ATOM 1682 C C . LEU B 1 85 ? -0.293 -27.344 -1.744 1 91.56 85 LEU B C 1
ATOM 1684 O O . LEU B 1 85 ? 0.436 -27.047 -2.693 1 91.56 85 LEU B O 1
ATOM 1688 N N . LYS B 1 86 ? -1.297 -28.234 -1.811 1 91.75 86 LYS B N 1
ATOM 1689 C CA . LYS B 1 86 ? -1.817 -28.688 -3.096 1 91.75 86 LYS B CA 1
ATOM 1690 C C . LYS B 1 86 ? -3.24 -28.188 -3.324 1 91.75 86 LYS B C 1
ATOM 1692 O O . LYS B 1 86 ? -4.062 -28.188 -2.406 1 91.75 86 LYS B O 1
ATOM 1697 N N . PHE B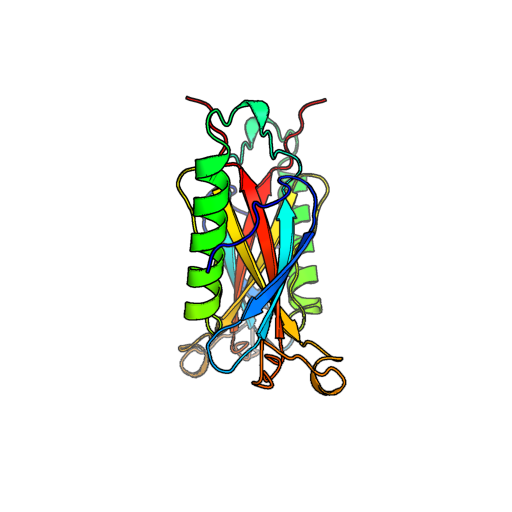 1 87 ? -3.355 -27.641 -4.5 1 91.31 87 PHE B N 1
ATOM 1698 C CA . PHE B 1 87 ? -4.672 -27.125 -4.852 1 91.31 87 PHE B CA 1
ATOM 1699 C C . PHE B 1 87 ? -5.195 -27.797 -6.117 1 91.31 87 PHE B C 1
ATOM 1701 O O . PHE B 1 87 ? -4.438 -28.031 -7.062 1 91.31 87 PHE B O 1
ATOM 1708 N N . LYS B 1 88 ? -6.445 -28.156 -6.059 1 90.56 88 LYS B N 1
ATOM 1709 C CA . LYS B 1 88 ? -7.09 -28.797 -7.203 1 90.56 88 LYS B CA 1
ATOM 1710 C C . LYS B 1 88 ? -8.383 -28.062 -7.582 1 90.56 88 LYS B C 1
ATOM 1712 O O . LYS B 1 88 ? -9.094 -27.562 -6.711 1 90.56 88 LYS B O 1
ATOM 1717 N N . HIS B 1 89 ? -8.547 -27.844 -8.812 1 88.06 89 HIS B N 1
ATOM 1718 C CA . HIS B 1 89 ? -9.82 -27.406 -9.375 1 88.06 89 HIS B CA 1
ATOM 1719 C C . HIS B 1 89 ? -10.312 -28.391 -10.438 1 88.06 89 HIS B C 1
ATOM 1721 O O . HIS B 1 89 ? -9.742 -28.469 -11.523 1 88.06 89 HIS B O 1
ATOM 1727 N N . GLY B 1 90 ? -11.43 -29.109 -10.141 1 87.88 90 GLY B N 1
ATOM 1728 C CA . GLY B 1 90 ? -11.82 -30.219 -10.992 1 87.88 90 GLY B CA 1
ATOM 1729 C C . GLY B 1 90 ? -10.773 -31.328 -11.047 1 87.88 90 GLY B C 1
ATOM 1730 O O . GLY B 1 90 ? -10.383 -31.875 -10.016 1 87.88 90 GLY B O 1
ATOM 1731 N N . GLN B 1 91 ? -10.281 -31.594 -12.281 1 89.56 91 GLN B N 1
ATOM 1732 C CA . GLN B 1 91 ? -9.312 -32.656 -12.492 1 89.56 91 GLN B CA 1
ATOM 1733 C C . GLN B 1 91 ? -7.902 -32.094 -12.672 1 89.56 91 GLN B C 1
ATOM 1735 O O . GLN B 1 91 ? -6.945 -32.844 -12.828 1 89.56 91 GLN B O 1
ATOM 1740 N N . LYS B 1 92 ? -7.852 -30.812 -12.562 1 92 92 LYS B N 1
ATOM 1741 C CA . LYS B 1 92 ? -6.566 -30.188 -12.836 1 92 92 LYS B CA 1
ATOM 1742 C C . LYS B 1 92 ? -5.938 -29.641 -11.555 1 92 92 LYS B C 1
ATOM 1744 O O . LYS B 1 92 ? -6.625 -29.078 -10.703 1 92 92 LYS B O 1
ATOM 1749 N N . TYR B 1 93 ? -4.672 -29.969 -11.391 1 93.12 93 TYR B N 1
ATOM 1750 C CA . TYR B 1 93 ? -3.904 -29.406 -10.297 1 93.12 93 TYR B CA 1
ATOM 1751 C C . TYR B 1 93 ? -3.434 -28 -10.633 1 93.12 93 TYR B C 1
ATOM 1753 O O . TYR B 1 93 ? -3.02 -27.719 -11.766 1 93.12 93 TYR B O 1
ATOM 1761 N N . LEU B 1 94 ? -3.574 -27.062 -9.648 1 94.12 94 LEU B N 1
ATOM 1762 C CA . LEU B 1 94 ? -3.158 -25.672 -9.836 1 94.12 94 LEU B CA 1
ATOM 1763 C C . LEU B 1 94 ? -1.844 -25.406 -9.109 1 94.12 94 LEU B C 1
ATOM 1765 O O . LEU B 1 94 ? -1.537 -26.047 -8.102 1 94.12 94 LEU B O 1
ATOM 1769 N N . VAL B 1 95 ? -1.107 -24.531 -9.633 1 94.75 95 VAL B N 1
ATOM 1770 C CA . VAL B 1 95 ? 0.172 -24.141 -9.047 1 94.75 95 VAL B CA 1
ATOM 1771 C C . VAL B 1 95 ? -0.013 -22.891 -8.18 1 94.75 95 VAL B C 1
ATOM 1773 O O . VAL B 1 95 ? -0.486 -21.859 -8.656 1 94.75 95 VAL B O 1
ATOM 1776 N N . PRO B 1 96 ? 0.371 -22.953 -6.918 1 95.88 96 PRO B N 1
ATOM 1777 C CA . PRO B 1 96 ? 0.254 -21.766 -6.07 1 95.88 96 PRO B CA 1
ATOM 1778 C C . PRO B 1 96 ? 1.207 -20.656 -6.484 1 95.88 96 PRO B C 1
ATOM 1780 O O . PRO B 1 96 ? 2.391 -20.906 -6.727 1 95.88 96 PRO B O 1
ATOM 1783 N N . PHE B 1 97 ? 0.621 -19.484 -6.746 1 96 97 PHE B N 1
ATOM 1784 C CA . PHE B 1 97 ? 1.455 -18.297 -6.879 1 96 97 PHE B CA 1
ATOM 1785 C C . PHE B 1 97 ? 2.285 -18.078 -5.617 1 96 97 PHE B C 1
ATOM 1787 O O . PHE B 1 97 ? 1.786 -18.234 -4.504 1 96 97 PHE B O 1
ATOM 1794 N N . PRO B 1 98 ? 3.492 -17.719 -5.738 1 95.81 98 PRO B N 1
ATOM 1795 C CA . PRO B 1 98 ? 4.379 -17.734 -4.57 1 95.81 98 PRO B CA 1
ATOM 1796 C C . PRO B 1 98 ? 4.211 -16.5 -3.686 1 95.81 98 PRO B C 1
ATOM 1798 O O . PRO B 1 98 ? 4.945 -16.328 -2.707 1 95.81 98 PRO B O 1
ATOM 1801 N N . TYR B 1 99 ? 3.258 -15.672 -3.959 1 97.31 99 TYR B N 1
ATOM 1802 C CA . TYR B 1 99 ? 3.014 -14.477 -3.152 1 97.31 99 TYR B CA 1
ATOM 1803 C C . TYR B 1 99 ? 1.543 -14.375 -2.768 1 97.31 99 TYR B C 1
ATOM 1805 O O . TYR B 1 99 ? 0.676 -14.93 -3.447 1 97.31 99 TYR B O 1
ATOM 1813 N N . VAL B 1 100 ? 1.328 -13.703 -1.65 1 97.81 100 VAL B N 1
ATOM 1814 C CA . VAL B 1 100 ? -0.004 -13.32 -1.192 1 97.81 100 VAL B CA 1
ATOM 1815 C C . VAL B 1 100 ? -0.245 -11.844 -1.474 1 97.81 100 VAL B C 1
ATOM 1817 O O . VAL B 1 100 ? 0.629 -11.008 -1.228 1 97.81 100 VAL B O 1
ATOM 1820 N N . PHE B 1 101 ? -1.425 -11.57 -2.043 1 98.12 101 PHE B N 1
ATOM 1821 C CA . PHE B 1 101 ? -1.816 -10.172 -2.213 1 98.12 101 PHE B CA 1
ATOM 1822 C C . PHE B 1 101 ? -2.705 -9.719 -1.062 1 98.12 101 PHE B C 1
ATOM 1824 O O . PHE B 1 101 ? -3.658 -10.406 -0.696 1 98.12 101 PHE B O 1
ATOM 1831 N N . THR B 1 102 ? -2.352 -8.625 -0.429 1 98.12 102 THR B N 1
ATOM 1832 C CA . THR B 1 102 ? -3.18 -7.996 0.593 1 98.12 102 THR B CA 1
ATOM 1833 C C . THR B 1 102 ? -3.729 -6.66 0.099 1 98.12 102 THR B C 1
ATOM 1835 O O . THR B 1 102 ? -2.963 -5.766 -0.261 1 98.12 102 THR B O 1
ATOM 1838 N N . ILE B 1 103 ? -5.047 -6.547 0.113 1 97.56 103 ILE B N 1
ATOM 1839 C CA . ILE B 1 103 ? -5.699 -5.355 -0.415 1 97.56 103 ILE B CA 1
ATOM 1840 C C . ILE B 1 103 ? -6.344 -4.57 0.727 1 97.56 103 ILE B C 1
ATOM 1842 O O . ILE B 1 103 ? -7.203 -5.094 1.438 1 97.56 103 ILE B O 1
ATOM 1846 N N . TYR B 1 104 ? -5.875 -3.371 0.911 1 96.12 104 TYR B N 1
ATOM 1847 C CA . TYR B 1 104 ? -6.52 -2.439 1.828 1 96.12 104 TYR B CA 1
ATOM 1848 C C . TYR B 1 104 ? -7.496 -1.531 1.086 1 96.12 104 TYR B C 1
ATOM 1850 O O . TYR B 1 104 ? -7.113 -0.843 0.137 1 96.12 104 TYR B O 1
ATOM 1858 N N . ILE B 1 105 ? -8.75 -1.499 1.582 1 92.81 105 ILE B N 1
ATOM 1859 C CA . ILE B 1 105 ? -9.82 -0.799 0.879 1 92.81 105 ILE B CA 1
ATOM 1860 C C . ILE B 1 105 ? -10.328 0.357 1.736 1 92.81 105 ILE B C 1
ATOM 1862 O O . ILE B 1 105 ? -10.82 0.144 2.848 1 92.81 105 ILE B O 1
ATOM 1866 N N . GLU B 1 106 ? -10.18 1.561 1.203 1 88.69 106 GLU B N 1
ATOM 1867 C CA . GLU B 1 106 ? -10.648 2.768 1.878 1 88.69 106 GLU B CA 1
ATOM 1868 C C . GLU B 1 106 ? -11.797 3.416 1.112 1 88.69 106 GLU B C 1
ATOM 1870 O O . GLU B 1 106 ? -11.758 3.498 -0.117 1 88.69 106 GLU B O 1
ATOM 1875 N N . SER B 1 107 ? -12.758 3.814 1.892 1 85 107 SER B N 1
ATOM 1876 C CA . SER B 1 107 ? -13.883 4.5 1.256 1 85 107 SER B CA 1
ATOM 1877 C C . SER B 1 107 ? -13.5 5.922 0.854 1 85 107 SER B C 1
ATOM 1879 O O . SER B 1 107 ? -12.805 6.617 1.594 1 85 107 SER B O 1
ATOM 1881 N N . LYS B 1 108 ? -13.992 6.258 -0.342 1 80.38 108 LYS B N 1
ATOM 1882 C CA . LYS B 1 108 ? -13.852 7.648 -0.759 1 80.38 108 LYS B CA 1
ATOM 1883 C C . LYS B 1 108 ? -14.883 8.539 -0.074 1 80.38 108 LYS B C 1
ATOM 1885 O O . LYS B 1 108 ? -16.016 8.117 0.146 1 80.38 108 LYS B O 1
ATOM 1890 N N . SER B 1 109 ? -14.516 9.43 0.962 1 60.91 109 SER B N 1
ATOM 1891 C CA . SER B 1 109 ? -15.508 10.297 1.592 1 60.91 109 SER B CA 1
ATOM 1892 C C . SER B 1 109 ? -16.5 10.844 0.566 1 60.91 109 SER B C 1
ATOM 1894 O O . SER B 1 109 ? -16.094 11.367 -0.476 1 60.91 109 SER B O 1
ATOM 1896 N N . LEU B 1 110 ? -17.656 10.25 0.476 1 45.72 110 LEU B N 1
ATOM 1897 C CA . LEU B 1 110 ? -18.797 10.781 -0.27 1 45.72 110 LEU B CA 1
ATOM 1898 C C . LEU B 1 110 ? -18.984 12.266 0.005 1 45.72 110 LEU B C 1
ATOM 1900 O O . LEU B 1 110 ? -20 12.852 -0.385 1 45.72 110 LEU B O 1
ATOM 1904 N N . MET B 1 111 ? -18.422 12.977 1.041 1 38.97 111 MET B N 1
ATOM 1905 C CA . MET B 1 111 ? -19.156 14.227 1.205 1 38.97 111 MET B CA 1
ATOM 1906 C C . MET B 1 111 ? -19.141 15.039 -0.084 1 38.97 111 MET B C 1
ATOM 1908 O O . MET B 1 111 ? -18.109 15.125 -0.756 1 38.97 111 MET B O 1
ATOM 1912 N N . PRO B 1 112 ? -20.453 15.68 -0.406 1 35.38 112 PRO B N 1
ATOM 1913 C CA . PRO B 1 112 ? -20.625 16.703 -1.438 1 35.38 112 PRO B CA 1
ATOM 1914 C C . PRO B 1 112 ? -19.562 17.797 -1.368 1 35.38 112 PRO B C 1
ATOM 1916 O O . PRO B 1 112 ? -19.016 18.047 -0.296 1 35.38 112 PRO B O 1
#

Nearest PDB structures (foldseek):
  6j08-assembly3_C  TM=9.730E-01  e=2.593E-14  Homo sapiens
  6j08-assembly2_B  TM=9.682E-01  e=4.547E-14  Homo sapiens
  6gnx-assembly1_C  TM=9.531E-01  e=3.771E-14  Homo sapiens
  6gnx-assembly1_A  TM=9.723E-01  e=2.032E-13  Homo sapiens
  6gny-assembly1_A  TM=9.341E-01  e=1.159E-13  Homo sapiens

InterPro domains:
  IPR027816 Membrane-anchored junction protein [PF15077] (1-108)
  IPR027816 Membrane-anchored junction protein [PTHR35824] (1-109)

Secondary structure (DSSP, 8-state):
-------TTS-EEEEEE-SSEEEEEEEEE-TT--STT-S-HHHHHHHHHHHHHHHHHTTTS---EE-SSEEEEEEEEE-TTGGG--EEETTEEEEEEEEEEEEEEEE-----/-------TTS-EEEEEE-SSEEEEEEEEE-TT--STT-S-HHHHHHHHHHHHHHHHHTTTS---EE-SSEEEEEEEEE-TTGGG--EEETTEEEEEEEEEEEEEEEE-----

Organism: NCBI:txid247094